Protein AF-A0A9X6AEX4-F1 (afdb_monomer)

Secondary structure (DSSP, 8-state):
-PPPPP---------PPPPP-HHHH-HHHHHHHGGGT-SPPTT--SS-SS--HHHHHHHHHHHHHHHHHHHHHHIIIIITTS-TTHHHHTT---HHHHHHHHTTGGGTPPTTTSPPSSS-SS--S-HHHHHHHHHHHHHS---S-HHHHHHHHHHHHHHHHHHHHHHHHHHHHHHSTT-GGGGHHHHT--

Foldseek 3Di:
DDDDDDPDPPPPPPPDDAFDQCLVPPPVNQVVCVVVPGGDDPPDDPPPDPDDLLNVLLVLLLVLLVVVVVLQVVLLVEQVPDDPCSCPVSVSDDCQLVCCVQQCLLVVDQFPPAQGPDDGGGDPDPPVVSVLLNVLSVVQDDDDDSSVSSSSSVVSSSVVVSVVLSVVLSVCLVVDVRHSNVSNVSSNDD

Nearest PDB structures (foldseek):
  7zy3-assembly1_A  TM=1.785E-01  e=3.989E+00  Halorubrum sodomense

Mean predicted aligned error: 8.61 Å

Structure (mmCIF, N/CA/C/O backbone):
data_AF-A0A9X6AEX4-F1
#
_entry.id   AF-A0A9X6AEX4-F1
#
loop_
_atom_site.group_PDB
_atom_site.id
_atom_site.type_symbol
_atom_site.label_atom_id
_atom_site.label_alt_id
_atom_site.label_comp_id
_atom_site.label_asym_id
_atom_site.label_entity_id
_atom_site.label_seq_id
_atom_site.pdbx_PDB_ins_code
_atom_site.Cartn_x
_atom_site.Cartn_y
_atom_site.Cartn_z
_atom_site.occupancy
_atom_site.B_iso_or_equiv
_atom_site.auth_seq_id
_atom_site.auth_comp_id
_atom_site.auth_asym_id
_atom_site.auth_atom_id
_atom_site.pdbx_PDB_model_num
ATOM 1 N N . MET A 1 1 ? -60.543 -26.365 46.495 1.00 43.41 1 MET A N 1
ATOM 2 C CA . MET A 1 1 ? -60.005 -25.862 45.213 1.00 43.41 1 MET A CA 1
ATOM 3 C C . MET A 1 1 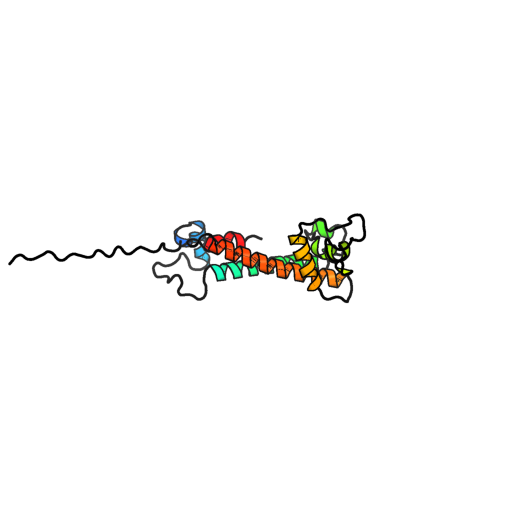? -58.572 -25.424 45.476 1.00 43.41 1 MET A C 1
ATOM 5 O O . MET A 1 1 ? -58.376 -24.441 46.175 1.00 43.41 1 MET A O 1
ATOM 9 N N . CYS A 1 2 ? -57.588 -26.222 45.058 1.00 40.81 2 CYS A N 1
ATOM 10 C CA . CYS A 1 2 ? -56.168 -25.932 45.275 1.00 40.81 2 CYS A CA 1
ATOM 11 C C . CYS A 1 2 ? -55.682 -24.940 44.214 1.00 40.81 2 CYS A C 1
ATOM 13 O O . CYS A 1 2 ? -55.863 -25.182 43.022 1.00 40.81 2 CYS A O 1
ATOM 15 N N . ALA A 1 3 ? -55.084 -23.831 44.647 1.00 50.12 3 ALA A N 1
ATOM 16 C CA . ALA A 1 3 ? -54.408 -22.896 43.758 1.00 50.12 3 ALA A CA 1
ATOM 17 C C . ALA A 1 3 ? -53.113 -23.545 43.248 1.00 50.12 3 ALA A C 1
ATOM 19 O O . ALA A 1 3 ? -52.270 -23.953 44.048 1.00 50.12 3 ALA A O 1
ATOM 20 N N . MET A 1 4 ? -52.969 -23.672 41.929 1.00 51.62 4 MET A N 1
ATOM 21 C CA . MET A 1 4 ? -51.709 -24.093 41.318 1.00 51.62 4 MET A CA 1
ATOM 22 C C . MET A 1 4 ? -50.757 -22.890 41.234 1.00 51.62 4 MET A C 1
ATOM 24 O O . MET A 1 4 ? -51.197 -21.813 40.825 1.00 51.62 4 MET A O 1
ATOM 28 N N . PRO A 1 5 ? -49.473 -23.036 41.603 1.00 54.28 5 PRO A N 1
ATOM 29 C CA . PRO A 1 5 ? -48.493 -21.976 41.427 1.00 54.28 5 PRO A CA 1
ATOM 30 C C . PRO A 1 5 ? -48.193 -21.799 39.934 1.00 54.28 5 PRO A C 1
ATOM 32 O O . PRO A 1 5 ? -47.933 -22.760 39.211 1.00 54.28 5 PRO A O 1
ATOM 35 N N . SER A 1 6 ? -48.278 -20.551 39.475 1.00 54.97 6 SER A N 1
ATOM 36 C CA . SER A 1 6 ? -47.999 -20.159 38.096 1.00 54.97 6 SER A CA 1
ATOM 37 C C . SER A 1 6 ? -46.514 -20.365 37.793 1.00 54.97 6 SER A C 1
ATOM 39 O O . SER A 1 6 ? -45.661 -19.886 38.539 1.00 54.97 6 SER A O 1
ATOM 41 N N . ALA A 1 7 ? -46.200 -21.091 36.720 1.00 55.53 7 ALA A N 1
ATOM 42 C CA . ALA A 1 7 ? -44.831 -21.306 36.272 1.00 55.53 7 ALA A CA 1
ATOM 43 C C . ALA A 1 7 ? -44.242 -19.985 35.754 1.00 55.53 7 ALA A C 1
ATOM 45 O O . ALA A 1 7 ? -44.524 -19.546 34.636 1.00 55.53 7 ALA A O 1
ATOM 46 N N . GLU A 1 8 ? -43.426 -19.338 36.581 1.00 56.97 8 GLU A N 1
ATOM 47 C CA . GLU A 1 8 ? -42.656 -18.162 36.201 1.00 56.97 8 GLU A CA 1
ATOM 48 C C . GLU A 1 8 ? -41.595 -18.593 35.180 1.00 56.97 8 GLU A C 1
ATOM 50 O O . GLU A 1 8 ? -40.596 -19.241 35.491 1.00 56.97 8 GLU A O 1
ATOM 55 N N . THR A 1 9 ? -41.863 -18.309 33.905 1.00 54.78 9 THR A N 1
ATOM 56 C CA . THR A 1 9 ? -40.918 -18.571 32.819 1.00 54.78 9 THR A CA 1
ATOM 57 C C . THR A 1 9 ? -39.80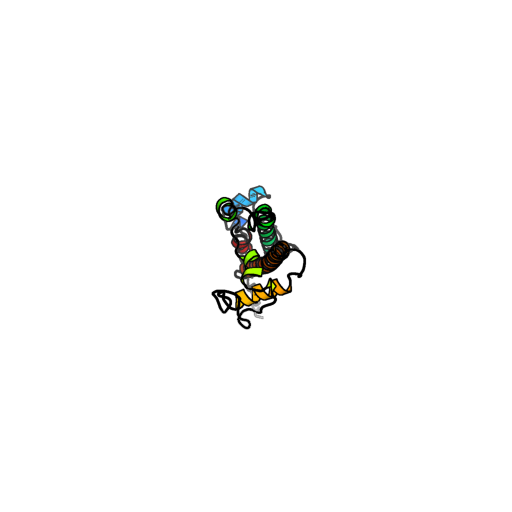9 -17.529 32.903 1.00 54.7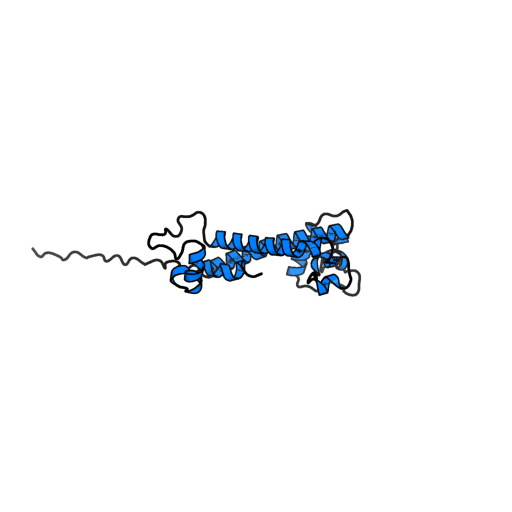8 9 THR A C 1
ATOM 59 O O . THR A 1 9 ? -39.903 -16.455 32.306 1.00 54.78 9 THR A O 1
ATOM 62 N N . THR A 1 10 ? -38.749 -17.834 33.650 1.00 52.41 10 THR A N 1
ATOM 63 C CA . THR A 1 10 ? -37.502 -17.065 33.624 1.00 52.41 10 THR A CA 1
ATOM 64 C C . THR A 1 10 ? -36.929 -17.144 32.212 1.00 52.41 10 THR A C 1
ATOM 66 O O . THR A 1 10 ? -36.277 -18.118 31.842 1.00 52.41 10 THR A O 1
ATOM 69 N N . ARG A 1 11 ? -37.189 -16.123 31.385 1.00 50.72 11 ARG A N 1
ATOM 70 C CA . ARG A 1 11 ? -36.467 -15.942 30.122 1.00 50.72 11 ARG A CA 1
ATOM 71 C C . ARG A 1 11 ? -35.009 -15.684 30.467 1.00 50.72 11 ARG A C 1
ATOM 73 O O . ARG A 1 11 ? -34.638 -14.563 30.814 1.00 50.72 11 ARG A O 1
ATOM 80 N N . THR A 1 12 ? -34.176 -16.708 30.349 1.00 47.00 12 THR A N 1
ATOM 81 C CA . THR A 1 12 ? -32.729 -16.537 30.271 1.00 47.00 12 THR A CA 1
ATOM 82 C C . THR A 1 12 ? -32.440 -15.768 28.986 1.00 47.00 12 THR A C 1
ATOM 84 O O . THR A 1 12 ? -32.355 -16.335 27.901 1.00 47.00 12 THR A O 1
ATOM 87 N N . SER A 1 13 ? -32.379 -14.443 29.097 1.00 55.75 13 SER A N 1
ATOM 88 C CA . SER A 1 13 ? -31.812 -13.584 28.066 1.00 55.75 13 SER A CA 1
ATOM 89 C C . SER A 1 13 ? -30.379 -14.057 27.837 1.00 55.75 13 SER A C 1
ATOM 91 O O . SER A 1 13 ? -29.525 -13.915 28.715 1.00 55.75 13 SER A O 1
ATOM 93 N N . VAL A 1 14 ? -30.126 -14.691 26.692 1.00 52.81 14 VAL A N 1
ATOM 94 C CA . VAL A 1 14 ? -28.766 -14.941 26.223 1.00 52.81 14 VAL A CA 1
ATOM 95 C C . VAL A 1 14 ? -28.170 -13.560 25.981 1.00 52.81 14 VAL A C 1
ATOM 97 O O . VAL A 1 14 ? -28.501 -12.899 25.001 1.00 52.81 14 VAL A O 1
ATOM 100 N N . ARG A 1 15 ? -27.371 -13.074 26.935 1.00 61.34 15 ARG A N 1
ATOM 101 C CA . ARG A 1 15 ? -26.682 -11.791 26.815 1.00 61.34 15 ARG A CA 1
ATOM 102 C C . ARG A 1 15 ? -25.709 -11.920 25.652 1.00 61.34 15 ARG A C 1
ATOM 104 O O . ARG A 1 15 ? -24.684 -12.583 25.792 1.00 61.34 15 ARG A O 1
ATOM 111 N N . GLU A 1 16 ? -26.052 -11.333 24.509 1.00 65.88 16 GLU A N 1
ATOM 112 C CA . GLU A 1 16 ? -25.108 -11.250 23.402 1.00 65.88 16 GLU A CA 1
ATOM 113 C C . GLU A 1 16 ? -23.830 -10.561 23.900 1.00 65.88 16 GLU A C 1
ATOM 115 O O . GLU A 1 16 ? -23.913 -9.570 24.639 1.00 65.88 16 GLU A O 1
ATOM 120 N N . PRO A 1 17 ? -22.649 -11.110 23.575 1.00 70.31 17 PRO A N 1
ATOM 121 C CA . PRO A 1 17 ? -21.397 -10.546 24.041 1.00 70.31 17 PRO A CA 1
ATOM 122 C C . PRO A 1 17 ? -21.244 -9.126 23.486 1.00 70.31 17 PRO A C 1
ATOM 124 O O . PRO A 1 17 ? -21.248 -8.904 22.276 1.00 70.31 17 PRO A O 1
ATOM 127 N N . GLU A 1 18 ? -21.144 -8.157 24.395 1.00 77.25 18 GLU A N 1
ATOM 128 C CA . GLU A 1 18 ? -21.024 -6.745 24.049 1.00 77.25 18 GLU A CA 1
ATOM 129 C C . GLU A 1 18 ? -19.630 -6.466 23.455 1.00 77.25 18 GLU A C 1
ATOM 131 O O . GLU A 1 18 ? -18.633 -6.975 23.977 1.00 77.25 18 GLU A O 1
ATOM 136 N N . PRO A 1 19 ? -19.522 -5.661 22.382 1.00 80.75 19 PRO A N 1
ATOM 137 C CA . PRO A 1 19 ? -18.231 -5.209 21.880 1.00 80.75 19 PRO A CA 1
ATOM 138 C C . PRO A 1 19 ? -17.439 -4.461 22.961 1.00 80.75 19 PRO A C 1
ATOM 140 O O . PRO A 1 19 ? -17.979 -3.604 23.665 1.00 80.75 19 PRO A O 1
ATOM 143 N N . VAL A 1 20 ? -16.146 -4.763 23.053 1.00 85.44 20 VAL A N 1
ATOM 144 C CA . VAL A 1 20 ? -15.189 -4.124 23.965 1.00 85.44 20 VAL A CA 1
ATOM 145 C C . VAL A 1 20 ? -15.081 -2.641 23.631 1.00 85.44 20 VAL A C 1
ATOM 147 O O . VAL A 1 20 ? -15.102 -2.247 22.457 1.00 85.44 20 VAL A O 1
ATOM 150 N N . ARG A 1 21 ? -14.971 -1.808 24.667 1.00 87.62 21 ARG A N 1
ATOM 151 C CA . ARG A 1 21 ? -14.906 -0.351 24.539 1.00 87.62 21 ARG A CA 1
ATOM 152 C C . ARG A 1 21 ? -13.493 0.083 24.932 1.00 87.62 21 ARG A C 1
ATOM 154 O O . ARG A 1 21 ? -13.249 0.241 26.126 1.00 87.62 21 ARG A O 1
ATOM 161 N N . PRO A 1 22 ? -12.578 0.331 23.971 1.00 86.69 22 PRO A N 1
ATOM 162 C CA . PRO A 1 22 ? -11.163 0.559 24.275 1.00 86.69 22 PRO A CA 1
ATOM 163 C C . PRO A 1 22 ? -10.941 1.624 25.350 1.00 86.69 22 PRO A C 1
ATOM 165 O O . PRO A 1 22 ? -10.224 1.394 26.304 1.00 86.69 22 PRO A O 1
ATOM 168 N N . THR A 1 23 ? -11.663 2.744 25.286 1.00 88.00 23 THR A N 1
ATOM 169 C CA . THR A 1 23 ? -11.517 3.855 26.244 1.00 88.00 23 THR A CA 1
ATOM 170 C C . THR A 1 23 ? -12.013 3.568 27.666 1.00 88.00 23 THR A C 1
ATOM 172 O O . THR A 1 23 ? -11.871 4.420 28.537 1.00 88.00 23 THR A O 1
ATOM 175 N N . LYS A 1 24 ? -12.628 2.406 27.919 1.00 86.94 24 LYS A N 1
ATOM 176 C CA . LYS A 1 24 ? -12.983 1.935 29.270 1.00 86.94 24 LYS A CA 1
ATOM 177 C C . LYS A 1 24 ? -12.108 0.788 29.749 1.00 86.94 24 LYS A C 1
ATOM 179 O O . LYS A 1 24 ? -11.923 0.651 30.952 1.00 86.94 24 LYS A O 1
ATOM 184 N N . ASP A 1 25 ? -11.649 -0.034 28.813 1.00 86.94 25 ASP A N 1
ATOM 185 C CA . ASP A 1 25 ? -10.966 -1.291 29.102 1.00 86.94 25 ASP A CA 1
ATOM 186 C C . ASP A 1 25 ? -9.431 -1.163 28.983 1.00 86.94 25 ASP A C 1
ATOM 188 O O . ASP A 1 25 ? -8.716 -2.041 29.456 1.00 86.94 25 ASP A O 1
ATOM 192 N N . ASP A 1 26 ? -8.927 -0.078 28.380 1.00 88.19 26 ASP A N 1
ATOM 193 C CA . ASP A 1 26 ? -7.507 0.206 28.149 1.00 88.19 26 ASP A CA 1
ATOM 194 C C . ASP A 1 26 ? -7.145 1.641 28.593 1.00 88.19 26 ASP A C 1
ATOM 196 O O . ASP A 1 26 ? -7.769 2.623 28.179 1.00 88.19 26 ASP A O 1
ATOM 200 N N . GLU A 1 27 ? -6.125 1.765 29.449 1.00 90.81 27 GLU A N 1
ATOM 201 C CA . GLU A 1 27 ? -5.682 3.042 30.029 1.00 90.81 27 GLU A CA 1
ATOM 202 C C . GLU A 1 27 ? -5.067 3.994 28.994 1.00 90.81 27 GLU A C 1
ATOM 204 O O . GLU A 1 27 ? -5.253 5.210 29.086 1.00 90.81 27 GLU A O 1
ATOM 209 N N . VAL A 1 28 ? -4.373 3.462 27.983 1.00 90.19 28 VAL A N 1
ATOM 210 C CA . VAL A 1 28 ? -3.763 4.253 26.906 1.00 90.19 28 VAL A CA 1
ATOM 211 C C . VAL A 1 28 ? -4.856 4.825 26.013 1.00 90.19 28 VAL A C 1
ATOM 213 O O . VAL A 1 28 ? -4.832 6.013 25.686 1.00 90.19 28 VAL A O 1
ATOM 216 N N . ALA A 1 29 ? -5.855 4.015 25.663 1.00 89.31 29 ALA A N 1
ATOM 217 C CA . ALA A 1 29 ? -7.011 4.480 24.906 1.00 89.31 29 ALA A CA 1
ATOM 218 C C . ALA A 1 29 ? -7.833 5.505 25.705 1.00 89.31 29 ALA A C 1
ATOM 220 O O . ALA A 1 29 ? -8.286 6.500 25.135 1.00 89.31 29 ALA A O 1
ATOM 221 N N . ALA A 1 30 ? -8.009 5.297 27.014 1.00 90.06 30 ALA A N 1
ATOM 222 C CA . ALA A 1 30 ? -8.685 6.250 27.891 1.00 90.06 30 ALA A CA 1
ATOM 223 C C . ALA A 1 30 ? -7.954 7.602 27.917 1.00 90.06 30 ALA A C 1
ATOM 225 O O . ALA A 1 30 ? -8.561 8.624 27.595 1.00 90.06 30 ALA A O 1
ATOM 226 N N . ALA A 1 31 ? -6.649 7.607 28.201 1.00 91.19 31 ALA A N 1
ATOM 227 C CA . ALA A 1 31 ? -5.842 8.826 28.239 1.00 91.19 31 ALA A CA 1
ATOM 228 C C . ALA A 1 31 ? -5.776 9.527 26.871 1.00 91.19 31 ALA A C 1
ATOM 230 O O . ALA A 1 31 ? -5.951 10.740 26.784 1.00 91.19 31 ALA A O 1
ATOM 231 N N . GLY A 1 32 ? -5.587 8.768 25.787 1.00 87.50 32 GLY A N 1
ATOM 232 C CA . GLY A 1 32 ? -5.548 9.312 24.428 1.00 87.50 32 GLY A CA 1
ATOM 233 C C . GLY A 1 32 ? -6.880 9.919 23.981 1.00 87.50 32 GLY A C 1
ATOM 234 O O . GLY A 1 32 ? -6.897 10.886 23.218 1.00 87.50 32 GLY A O 1
ATOM 235 N N . SER A 1 33 ? -8.004 9.399 24.484 1.00 90.56 33 SER A N 1
ATOM 236 C CA . SER A 1 33 ? -9.330 9.911 24.128 1.00 90.56 33 SER A CA 1
ATOM 237 C C . SER A 1 33 ? -9.601 11.328 24.637 1.00 90.56 33 SER A C 1
ATOM 239 O O . SER A 1 33 ? -10.393 12.036 24.019 1.00 90.56 33 SER A O 1
ATOM 241 N N . GLU A 1 34 ? -8.905 11.793 25.680 1.00 91.50 34 GLU A N 1
ATOM 242 C CA . GLU A 1 34 ? -9.042 13.162 26.206 1.00 91.50 34 GLU A CA 1
ATOM 243 C C . GLU A 1 34 ? -8.720 14.241 25.158 1.00 91.50 34 GLU A C 1
ATOM 245 O O . GLU A 1 34 ? -9.322 15.312 25.171 1.00 91.50 34 GLU A O 1
ATOM 250 N N . LEU A 1 35 ? -7.861 13.944 24.173 1.00 90.81 35 LEU A N 1
ATOM 251 C CA . LEU A 1 35 ? -7.557 14.871 23.074 1.00 90.81 35 LEU A CA 1
ATOM 252 C C . LEU A 1 35 ? -8.764 15.129 22.153 1.00 90.81 35 LEU A C 1
ATOM 254 O O . LEU A 1 35 ? -8.851 16.175 21.512 1.00 90.81 35 LEU A O 1
ATOM 258 N N . ILE A 1 36 ? -9.690 14.172 22.076 1.00 86.75 36 ILE A N 1
ATOM 259 C CA . ILE A 1 36 ? -10.821 14.162 21.137 1.00 86.75 36 ILE A CA 1
ATOM 260 C C . ILE A 1 36 ? -12.187 14.143 21.843 1.00 86.75 36 ILE A C 1
ATOM 262 O O . ILE A 1 36 ? -13.199 13.833 21.215 1.00 86.75 36 ILE A O 1
ATOM 266 N N . GLY A 1 37 ? -12.231 14.495 23.134 1.00 86.38 37 GLY A N 1
ATOM 267 C CA . GLY A 1 37 ? -13.475 14.660 23.902 1.00 86.38 37 GLY A CA 1
ATOM 268 C C . GLY A 1 37 ? -13.712 13.654 25.036 1.00 86.38 37 GLY A C 1
ATOM 269 O O . GLY A 1 37 ? -14.790 13.672 25.630 1.00 86.38 37 GLY A O 1
ATOM 270 N N . GLY A 1 38 ? -12.729 12.810 25.348 1.00 89.25 38 GLY A N 1
ATOM 271 C CA . GLY A 1 38 ? -12.710 11.918 26.509 1.00 89.25 38 GLY A CA 1
ATOM 272 C C . GLY A 1 38 ? -13.311 10.520 26.281 1.00 89.25 38 GLY A C 1
ATOM 273 O O . GLY A 1 38 ? -13.764 10.186 25.177 1.00 89.25 38 GLY A O 1
ATOM 274 N N . PRO A 1 39 ? -13.320 9.669 27.329 1.00 89.38 39 PRO A N 1
ATOM 275 C CA . PRO A 1 39 ? -13.793 8.293 27.247 1.00 89.38 39 PRO A CA 1
ATOM 276 C C . PRO A 1 39 ? -15.262 8.163 26.849 1.00 89.38 39 PRO A C 1
ATOM 278 O O . PRO A 1 39 ? -16.099 9.038 27.087 1.00 89.38 39 PRO A O 1
ATOM 281 N N . ILE A 1 40 ? -15.623 7.004 26.293 1.00 86.94 40 ILE A N 1
ATOM 282 C CA . ILE A 1 40 ? -16.972 6.797 25.768 1.00 86.94 40 ILE A CA 1
ATOM 283 C C . ILE A 1 40 ? -18.042 6.879 26.869 1.00 86.94 40 ILE A C 1
ATOM 285 O O . ILE A 1 40 ? -18.061 6.114 27.842 1.00 86.94 40 ILE A O 1
ATOM 289 N N . GLY A 1 41 ? -19.003 7.782 26.665 1.00 84.38 41 GLY A N 1
ATOM 290 C CA . GLY A 1 41 ? -20.091 8.024 27.604 1.00 84.38 41 GLY A CA 1
ATOM 291 C C . GLY A 1 41 ? -20.969 6.793 27.864 1.00 84.38 41 GLY A C 1
ATOM 292 O O . GLY A 1 41 ? -21.179 5.931 27.006 1.00 84.38 41 GLY A O 1
ATOM 293 N N . ARG A 1 42 ? -21.563 6.727 29.063 1.00 80.69 42 ARG A N 1
ATOM 294 C CA . ARG A 1 42 ? -22.470 5.635 29.477 1.00 80.69 42 ARG A CA 1
ATOM 295 C C . ARG A 1 42 ? -23.661 5.444 28.526 1.00 80.69 42 ARG A C 1
ATOM 297 O O . ARG A 1 42 ? -24.113 4.319 28.360 1.00 80.69 42 ARG A O 1
ATOM 304 N N . ARG A 1 43 ? -24.141 6.531 27.912 1.00 80.25 43 ARG A N 1
ATOM 305 C CA . ARG A 1 43 ? -25.308 6.565 27.010 1.00 80.25 43 ARG A CA 1
ATOM 306 C C . ARG A 1 43 ? -24.948 6.537 25.518 1.00 80.25 43 ARG A C 1
ATOM 308 O O . ARG A 1 43 ? -25.821 6.767 24.691 1.00 80.25 43 ARG A O 1
ATOM 315 N N . ALA A 1 44 ? -23.682 6.302 25.165 1.00 80.69 44 ALA A N 1
ATOM 316 C CA . ALA A 1 44 ? -23.276 6.231 23.765 1.00 80.69 44 ALA A CA 1
ATOM 317 C C . ALA A 1 44 ? -23.941 5.035 23.064 1.00 80.69 44 ALA A C 1
ATOM 319 O O . ALA A 1 44 ? -23.875 3.906 23.555 1.00 80.69 44 ALA A O 1
ATOM 320 N N . LEU A 1 45 ? -24.566 5.298 21.915 1.00 77.25 45 LEU A N 1
ATOM 321 C CA . LEU A 1 45 ? -25.179 4.284 21.061 1.00 77.25 45 LEU A CA 1
ATOM 322 C C . LEU A 1 45 ? -24.104 3.658 20.167 1.00 77.25 45 LEU A C 1
ATOM 324 O O . LEU A 1 45 ? -23.628 4.278 19.217 1.00 77.25 45 LEU A O 1
ATOM 328 N N . LEU A 1 46 ? -23.720 2.422 20.477 1.00 75.25 46 LEU A N 1
ATOM 329 C CA . LEU A 1 46 ? -22.809 1.633 19.651 1.00 75.25 46 LEU A CA 1
ATOM 330 C C . LEU A 1 46 ? -23.581 1.027 18.470 1.00 75.25 46 LEU A C 1
ATOM 332 O O . LEU A 1 46 ? -24.667 0.488 18.651 1.00 75.25 46 LEU A O 1
ATOM 336 N N . GLY A 1 47 ? -23.033 1.125 17.257 1.00 71.88 47 GLY A N 1
ATOM 337 C CA . GLY A 1 47 ? -23.612 0.498 16.058 1.00 71.88 47 GLY A CA 1
ATOM 338 C C . GLY A 1 47 ? -24.750 1.263 15.367 1.00 71.88 47 GLY A C 1
ATOM 339 O O . GLY A 1 47 ? -25.187 0.836 14.306 1.00 71.88 47 GLY A O 1
ATOM 340 N N . ALA A 1 48 ? -25.195 2.407 15.901 1.00 75.75 48 ALA A N 1
ATOM 341 C CA . ALA A 1 48 ? -26.221 3.252 15.269 1.00 75.75 48 ALA A CA 1
ATOM 342 C C . ALA A 1 48 ? -25.664 4.216 14.197 1.00 75.75 48 ALA A C 1
ATOM 344 O O . ALA A 1 48 ? -26.425 4.878 13.496 1.00 75.75 48 ALA A O 1
ATOM 345 N N . SER A 1 49 ? -24.337 4.323 14.086 1.00 82.62 49 SER A N 1
ATOM 346 C CA . SER A 1 49 ? -23.661 5.232 13.159 1.00 82.62 49 SER A CA 1
ATOM 347 C C . SER A 1 49 ? -23.288 4.540 11.850 1.00 82.62 49 SER A C 1
ATOM 349 O O . SER A 1 49 ? -22.902 3.370 11.833 1.00 82.62 49 SER A O 1
ATOM 351 N N . TRP A 1 50 ? -23.295 5.305 10.755 1.00 86.56 50 TRP A N 1
ATOM 352 C CA . TRP A 1 50 ? -22.679 4.904 9.485 1.00 86.56 50 TRP A CA 1
ATOM 353 C C . TRP A 1 50 ? -21.174 4.608 9.639 1.00 86.56 50 TRP A C 1
ATOM 355 O O . TRP A 1 50 ? -20.611 3.795 8.898 1.00 86.56 50 TRP A O 1
ATOM 365 N N . TRP A 1 51 ? -20.523 5.228 10.624 1.00 87.94 51 TRP A N 1
ATOM 366 C CA . TRP A 1 51 ? -19.118 5.017 10.961 1.00 87.94 51 TRP A CA 1
ATOM 367 C C . TRP A 1 51 ? -18.937 3.774 11.829 1.00 87.94 51 TRP A C 1
ATOM 369 O O . TRP A 1 51 ? -18.849 3.842 13.053 1.00 87.94 51 TRP A O 1
ATOM 379 N N . THR A 1 52 ? -18.884 2.615 11.175 1.00 90.94 52 THR A N 1
ATOM 380 C CA . THR A 1 52 ? -18.486 1.367 11.837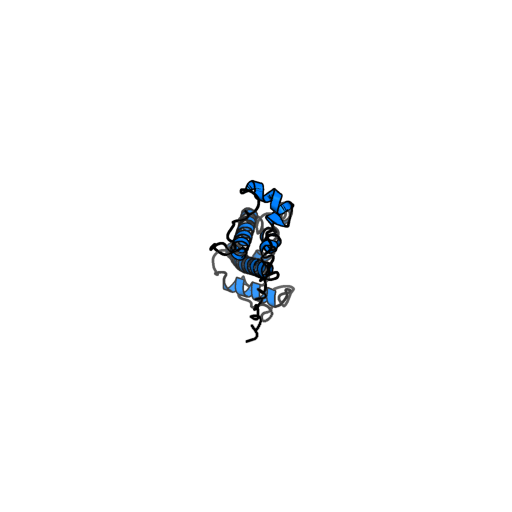 1.00 90.94 52 THR A CA 1
ATOM 381 C C . THR A 1 52 ? -16.975 1.362 12.106 1.00 90.94 52 THR A C 1
ATOM 383 O O . THR A 1 52 ? -16.228 1.944 11.313 1.00 90.94 52 THR A O 1
ATOM 386 N N . PRO A 1 53 ? -16.491 0.661 13.153 1.00 90.69 53 PRO A N 1
ATOM 387 C CA . PRO A 1 53 ? -15.056 0.556 13.437 1.00 90.69 53 PRO A CA 1
ATOM 388 C C . PRO A 1 53 ? -14.243 0.103 12.219 1.00 90.69 53 PRO A C 1
ATOM 390 O O . PRO A 1 53 ? -13.207 0.674 11.910 1.00 90.69 53 PRO A O 1
ATOM 393 N N . VAL A 1 54 ? -14.772 -0.855 11.451 1.00 93.31 54 VAL A N 1
ATOM 394 C CA . VAL A 1 54 ? -14.130 -1.374 10.235 1.00 93.31 54 VAL A CA 1
ATOM 395 C C . VAL A 1 54 ? -13.958 -0.289 9.166 1.00 93.31 54 VAL A C 1
ATOM 397 O O . VAL A 1 54 ? -12.910 -0.223 8.533 1.00 93.31 54 VAL A O 1
ATOM 400 N N . ARG A 1 55 ? -14.962 0.579 8.963 1.00 94.69 55 ARG A N 1
ATOM 401 C CA . ARG A 1 55 ? -14.862 1.695 8.004 1.00 94.69 55 ARG A CA 1
ATOM 402 C C . ARG A 1 55 ? -13.835 2.725 8.453 1.00 94.69 55 ARG A C 1
ATOM 404 O O . ARG A 1 55 ? -13.070 3.201 7.624 1.00 94.69 55 ARG A O 1
ATOM 411 N N . VAL A 1 56 ? -13.805 3.039 9.748 1.00 94.50 56 VAL A N 1
ATOM 412 C CA . VAL A 1 56 ? -12.817 3.966 10.314 1.00 94.50 56 VAL A CA 1
ATOM 413 C C . VAL A 1 56 ? -11.405 3.411 10.129 1.00 94.50 56 VAL A C 1
ATOM 415 O O . VAL A 1 56 ? -10.551 4.108 9.599 1.00 94.50 56 VAL A O 1
ATOM 418 N N . ILE A 1 57 ? -11.177 2.142 10.469 1.00 95.62 57 ILE A N 1
ATOM 419 C CA . ILE A 1 57 ? -9.873 1.478 10.323 1.00 95.62 57 ILE A CA 1
ATOM 420 C C . ILE A 1 57 ? -9.419 1.443 8.862 1.00 95.62 57 ILE A C 1
ATOM 422 O O . ILE A 1 57 ? -8.268 1.760 8.577 1.00 95.62 57 ILE A O 1
ATOM 426 N N . ALA A 1 58 ? -10.317 1.118 7.927 1.00 96.06 58 ALA A N 1
ATOM 427 C CA . ALA A 1 58 ? -9.993 1.138 6.503 1.00 96.06 58 ALA A CA 1
ATOM 428 C C . ALA A 1 58 ? -9.593 2.545 6.023 1.00 96.06 58 ALA A C 1
ATOM 430 O O . ALA A 1 58 ? -8.619 2.682 5.289 1.00 96.06 58 ALA A O 1
ATOM 431 N N . LEU A 1 59 ? -10.299 3.593 6.465 1.00 96.75 59 LEU A N 1
ATOM 432 C CA . LEU A 1 59 ? -9.936 4.973 6.130 1.00 96.75 59 LEU A CA 1
ATOM 433 C C . LEU A 1 59 ? -8.605 5.402 6.745 1.00 96.75 59 LEU A C 1
ATOM 435 O O . LEU A 1 59 ? -7.831 6.075 6.073 1.00 96.75 59 LEU A O 1
ATOM 439 N N . VAL A 1 60 ? -8.328 5.008 7.989 1.00 96.50 60 VAL A N 1
ATOM 440 C CA . VAL A 1 60 ? -7.038 5.279 8.638 1.00 96.50 60 VAL A CA 1
ATOM 441 C C . VAL A 1 60 ? -5.906 4.604 7.864 1.00 96.50 60 VAL A C 1
ATOM 443 O O . VAL A 1 60 ? -4.923 5.269 7.558 1.00 96.50 60 VAL A O 1
ATOM 446 N N . ALA A 1 61 ? -6.073 3.340 7.459 1.00 96.88 61 ALA A N 1
ATOM 447 C CA . ALA A 1 61 ? -5.069 2.615 6.679 1.00 96.88 61 ALA A CA 1
ATOM 448 C C . ALA A 1 61 ? -4.800 3.289 5.321 1.00 96.88 61 ALA A C 1
ATOM 450 O O . ALA A 1 61 ? -3.649 3.471 4.934 1.00 96.88 61 ALA A O 1
ATOM 451 N N . ILE A 1 62 ? -5.855 3.718 4.618 1.00 96.75 62 ILE A N 1
ATOM 452 C CA . ILE A 1 62 ? -5.730 4.464 3.355 1.00 96.75 62 ILE A CA 1
ATOM 453 C C . ILE A 1 62 ? -5.040 5.816 3.585 1.00 96.75 62 ILE A C 1
ATOM 455 O O . ILE A 1 62 ? -4.185 6.210 2.796 1.00 96.75 62 ILE A O 1
ATOM 459 N N . GLY A 1 63 ? -5.384 6.522 4.665 1.00 96.81 63 GLY A N 1
ATOM 460 C CA . GLY A 1 63 ? -4.765 7.798 5.022 1.00 96.81 63 GLY A CA 1
ATOM 461 C C . GLY A 1 63 ? -3.271 7.665 5.325 1.00 96.81 63 GLY A C 1
ATOM 462 O O . GLY A 1 63 ? -2.475 8.455 4.821 1.00 96.81 63 GLY A O 1
ATOM 463 N N . MET A 1 64 ? -2.881 6.639 6.084 1.00 96.81 64 MET A N 1
ATOM 464 C CA . MET A 1 64 ? -1.475 6.334 6.366 1.00 96.81 64 MET A CA 1
ATOM 465 C C . MET A 1 64 ? -0.713 5.943 5.102 1.00 96.81 64 MET A C 1
ATOM 467 O O . MET A 1 64 ? 0.373 6.467 4.859 1.00 96.81 64 MET A O 1
ATOM 471 N N . PHE A 1 65 ? -1.312 5.115 4.241 1.00 96.50 65 PHE A N 1
ATOM 472 C CA . PHE A 1 65 ? -0.732 4.780 2.942 1.00 96.50 65 PHE A CA 1
ATOM 473 C C . PHE A 1 65 ? -0.503 6.039 2.091 1.00 96.50 65 PHE A C 1
ATOM 475 O O . PHE A 1 65 ? 0.581 6.235 1.545 1.00 96.50 65 PHE A O 1
ATOM 482 N N . ALA A 1 66 ? -1.492 6.936 2.019 1.00 95.75 66 ALA A N 1
ATOM 483 C CA . ALA A 1 66 ? -1.372 8.197 1.290 1.00 95.75 66 ALA A CA 1
ATOM 484 C C . ALA A 1 66 ? -0.259 9.095 1.857 1.00 95.75 66 ALA A C 1
ATOM 486 O O . ALA A 1 66 ? 0.473 9.718 1.088 1.00 95.75 66 ALA A O 1
ATOM 487 N N . LEU A 1 67 ? -0.078 9.131 3.180 1.00 95.62 67 LEU A N 1
ATOM 488 C CA . LEU A 1 67 ? 1.038 9.845 3.803 1.00 95.62 67 LEU A CA 1
ATOM 489 C C . LEU A 1 67 ? 2.394 9.237 3.406 1.00 95.62 67 LEU A C 1
ATOM 491 O O . LEU A 1 67 ? 3.323 9.978 3.080 1.00 95.62 67 LEU A O 1
ATOM 495 N N . GLY A 1 68 ? 2.491 7.906 3.348 1.00 93.88 68 GLY A N 1
ATOM 496 C CA . GLY A 1 68 ? 3.669 7.208 2.824 1.00 93.88 68 GLY A CA 1
ATOM 497 C C . GLY A 1 68 ? 3.955 7.548 1.356 1.00 93.88 68 GLY A C 1
ATOM 498 O O . GLY A 1 68 ? 5.106 7.770 0.979 1.00 93.88 68 GLY A O 1
ATOM 499 N N . MET A 1 69 ? 2.916 7.695 0.529 1.00 94.19 69 MET A N 1
ATOM 500 C CA . MET A 1 69 ? 3.067 8.154 -0.859 1.00 94.19 69 MET A CA 1
ATOM 501 C C . MET A 1 69 ? 3.618 9.582 -0.930 1.00 94.19 69 MET A C 1
ATOM 503 O O . MET A 1 69 ? 4.528 9.845 -1.715 1.00 94.19 69 MET A O 1
ATOM 507 N N . VAL A 1 70 ? 3.134 10.488 -0.072 1.00 94.94 70 VAL A N 1
ATOM 508 C CA . VAL A 1 70 ? 3.661 11.861 0.033 1.00 94.94 70 VAL A CA 1
ATOM 509 C C . VAL A 1 70 ? 5.141 11.849 0.422 1.00 94.94 70 VAL A C 1
ATOM 511 O O . VAL A 1 70 ? 5.939 12.572 -0.174 1.00 94.94 70 VAL A O 1
ATOM 514 N N . GLN A 1 71 ? 5.537 10.986 1.361 1.00 93.19 71 GLN A N 1
ATOM 515 C CA . GLN A 1 71 ? 6.944 10.809 1.731 1.00 93.19 71 GLN A CA 1
ATOM 516 C C . GLN A 1 71 ? 7.808 10.348 0.541 1.00 93.19 71 GLN A C 1
ATOM 518 O O . GLN A 1 71 ? 8.987 10.698 0.469 1.00 93.19 71 GLN A O 1
ATOM 523 N N . LYS A 1 72 ? 7.246 9.580 -0.399 1.00 92.25 72 LYS A N 1
ATOM 524 C CA . LYS A 1 72 ? 7.967 9.040 -1.562 1.00 92.25 72 LYS A CA 1
ATOM 525 C C . LYS A 1 72 ? 8.011 9.969 -2.778 1.00 92.25 72 LYS A C 1
ATOM 527 O O . LYS A 1 72 ? 8.734 9.643 -3.717 1.00 92.25 72 LYS A O 1
ATOM 532 N N . LEU A 1 73 ? 7.356 11.133 -2.752 1.00 92.81 73 LEU A N 1
ATOM 533 C CA . LEU A 1 73 ? 7.378 12.096 -3.867 1.00 92.81 73 LEU A CA 1
ATOM 534 C C . LEU A 1 73 ? 8.798 12.457 -4.353 1.00 92.81 73 LEU A C 1
ATOM 536 O O . LEU A 1 73 ? 9.045 12.347 -5.552 1.00 92.81 73 LEU A O 1
ATOM 540 N N . PRO A 1 74 ? 9.782 12.776 -3.483 1.00 91.19 74 PRO A N 1
ATOM 541 C CA . PRO A 1 74 ? 11.132 13.105 -3.952 1.00 91.19 74 PRO A CA 1
ATOM 542 C C . PRO A 1 74 ? 11.834 11.925 -4.644 1.00 91.19 74 PRO A C 1
ATOM 544 O O . PRO A 1 74 ? 12.643 12.118 -5.557 1.00 91.19 74 PRO A O 1
ATOM 547 N N . CYS A 1 75 ? 11.521 10.696 -4.217 1.00 92.12 75 CYS A N 1
ATOM 548 C CA . CYS A 1 75 ? 12.042 9.475 -4.826 1.00 92.12 75 CYS A CA 1
ATOM 549 C C . CYS A 1 75 ? 11.424 9.239 -6.208 1.00 92.12 75 CYS A C 1
ATOM 551 O O . CYS A 1 75 ? 12.153 8.929 -7.147 1.00 92.12 75 CYS A O 1
ATOM 553 N N . TYR A 1 76 ? 10.111 9.457 -6.323 1.00 91.56 76 TYR A N 1
ATOM 554 C CA . TYR A 1 76 ? 9.362 9.350 -7.572 1.00 91.56 76 TYR A CA 1
ATOM 555 C C . TYR A 1 76 ? 9.861 10.334 -8.633 1.00 91.56 76 TYR A C 1
ATOM 557 O O . TYR A 1 76 ? 10.094 9.941 -9.776 1.00 91.56 76 TYR A O 1
ATOM 565 N N . ASP A 1 77 ? 10.079 11.593 -8.248 1.00 88.44 77 ASP A N 1
ATOM 566 C CA . ASP A 1 77 ? 10.498 12.645 -9.177 1.00 88.44 77 ASP A CA 1
ATOM 567 C C . ASP A 1 77 ? 11.970 12.527 -9.594 1.00 88.44 77 ASP A C 1
ATOM 569 O O . ASP A 1 77 ? 12.334 12.928 -10.701 1.00 88.44 77 ASP A O 1
ATOM 573 N N . SER A 1 78 ? 12.839 12.013 -8.714 1.00 87.00 78 SER A N 1
ATOM 574 C CA . SER A 1 78 ? 14.283 11.998 -8.981 1.00 87.00 78 SER A CA 1
ATOM 575 C C . SER A 1 78 ? 15.069 10.865 -8.324 1.00 87.00 78 SER A C 1
ATOM 577 O O . SER A 1 78 ? 15.958 10.299 -8.960 1.00 87.00 78 SER A O 1
ATOM 579 N N . GLY A 1 79 ? 14.770 10.534 -7.065 1.00 85.12 79 GLY A N 1
ATOM 580 C CA . GLY A 1 79 ? 15.647 9.712 -6.225 1.00 85.12 79 GLY A CA 1
ATOM 581 C C . GLY A 1 79 ? 15.807 8.252 -6.656 1.00 85.12 79 GLY A C 1
ATOM 582 O O . GLY A 1 79 ? 16.746 7.605 -6.200 1.00 85.12 79 GLY A O 1
ATOM 583 N N . TRP A 1 80 ? 14.938 7.726 -7.524 1.00 87.38 80 TRP A N 1
ATOM 584 C CA . TRP A 1 80 ? 15.132 6.404 -8.135 1.00 87.38 80 TRP A CA 1
ATOM 585 C C . TRP A 1 80 ? 16.090 6.414 -9.322 1.00 87.38 80 TRP A C 1
ATOM 587 O O . TRP A 1 80 ? 16.762 5.418 -9.559 1.00 87.38 80 TRP A O 1
ATOM 597 N N . PHE A 1 81 ? 16.198 7.525 -10.045 1.00 86.25 81 PHE A N 1
ATOM 598 C CA . PHE A 1 81 ? 16.827 7.541 -11.371 1.00 86.25 81 PHE A CA 1
ATOM 599 C C . PHE A 1 81 ? 18.115 8.357 -11.419 1.00 86.25 81 PHE A C 1
ATOM 601 O O . PHE A 1 81 ? 18.979 8.116 -12.262 1.00 86.25 81 PHE A O 1
ATOM 608 N N . PHE A 1 82 ? 18.277 9.303 -10.492 1.00 83.88 82 PHE A N 1
ATOM 609 C CA . PHE A 1 82 ? 19.407 10.221 -10.472 1.00 83.88 82 PHE A CA 1
ATOM 610 C C . PHE A 1 82 ? 20.157 10.172 -9.140 1.00 83.88 82 PHE A C 1
ATOM 612 O O . PHE A 1 82 ? 19.582 10.348 -8.067 1.00 83.88 82 PHE A O 1
ATOM 619 N N . GLY A 1 83 ? 21.481 10.018 -9.236 1.00 76.56 83 GLY A N 1
ATOM 620 C CA . GLY A 1 83 ? 22.406 10.018 -8.103 1.00 76.56 83 GLY A CA 1
ATOM 621 C C . GLY A 1 83 ? 22.683 8.615 -7.561 1.00 76.56 83 GLY A C 1
ATOM 622 O O . GLY A 1 83 ? 21.861 8.018 -6.885 1.00 76.56 83 GLY A O 1
ATOM 623 N N . ALA A 1 84 ? 23.891 8.098 -7.793 1.00 70.69 84 ALA A N 1
ATOM 624 C CA . ALA A 1 84 ? 24.261 6.735 -7.391 1.00 70.69 84 ALA A CA 1
ATOM 625 C C . ALA A 1 84 ? 24.132 6.467 -5.875 1.00 70.69 84 ALA A C 1
ATOM 627 O O . ALA A 1 84 ? 23.938 5.329 -5.461 1.00 70.69 84 ALA A O 1
ATOM 628 N N . SER A 1 85 ? 24.235 7.506 -5.039 1.00 78.62 85 SER A N 1
ATOM 629 C CA . SER A 1 85 ? 24.080 7.402 -3.586 1.00 78.62 85 SER A CA 1
ATOM 630 C C . SER A 1 85 ? 22.712 7.846 -3.068 1.00 78.62 85 SER A C 1
ATOM 632 O O . SER A 1 85 ? 22.388 7.504 -1.934 1.00 78.62 85 SER A O 1
ATOM 634 N N . THR A 1 86 ? 21.895 8.562 -3.851 1.00 78.81 86 THR A N 1
ATOM 635 C CA . THR A 1 86 ? 20.635 9.171 -3.371 1.00 78.81 86 THR A CA 1
ATOM 636 C C . THR A 1 86 ? 19.619 8.112 -2.954 1.00 78.81 86 THR A C 1
ATOM 638 O O . THR A 1 86 ? 18.950 8.273 -1.931 1.00 78.81 86 THR A O 1
ATOM 641 N N . GLN A 1 87 ? 19.584 6.985 -3.672 1.00 79.00 87 GLN A N 1
ATOM 642 C CA . GLN A 1 87 ? 18.789 5.807 -3.327 1.00 79.00 87 GLN A CA 1
ATOM 643 C C . GLN A 1 87 ? 19.067 5.323 -1.893 1.00 79.00 87 GLN A C 1
ATOM 645 O O . GLN A 1 87 ? 18.136 4.965 -1.168 1.00 79.00 87 GLN A O 1
ATOM 650 N N . TYR A 1 88 ? 20.328 5.381 -1.456 1.00 81.56 88 TYR A N 1
ATOM 651 C CA . TYR A 1 88 ? 20.764 4.899 -0.145 1.00 81.56 88 TYR A CA 1
ATOM 652 C C . TYR A 1 88 ? 20.751 5.996 0.924 1.00 81.56 88 TYR A C 1
ATOM 654 O O . TYR A 1 88 ? 20.299 5.756 2.041 1.00 81.56 88 TYR A O 1
ATOM 662 N N . THR A 1 89 ? 21.197 7.214 0.604 1.00 84.69 89 THR A N 1
ATOM 663 C CA . THR A 1 89 ? 21.299 8.312 1.580 1.00 84.69 89 THR A CA 1
ATOM 664 C C . THR A 1 89 ? 19.947 8.921 1.934 1.00 84.69 89 THR A C 1
ATOM 666 O O . THR A 1 89 ? 19.785 9.415 3.047 1.00 84.69 89 THR A O 1
ATOM 669 N N . HIS A 1 90 ? 18.972 8.873 1.021 1.00 84.75 90 HIS A N 1
ATOM 670 C CA . HIS A 1 90 ? 17.623 9.411 1.232 1.00 84.75 90 HIS A CA 1
ATOM 671 C C . HIS A 1 90 ? 16.550 8.327 1.393 1.00 84.75 90 HIS A C 1
ATOM 673 O O . HIS A 1 90 ? 15.362 8.630 1.314 1.00 84.75 90 HIS A O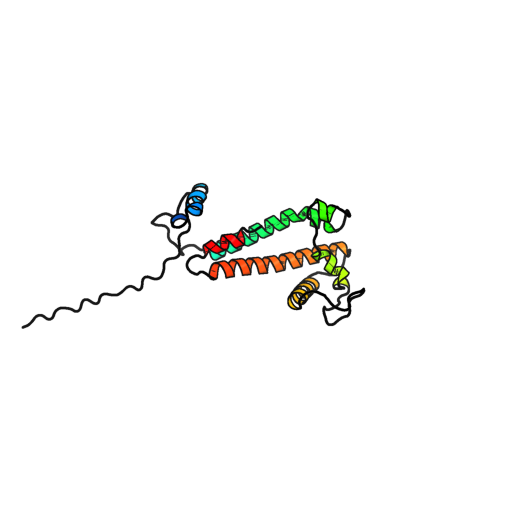 1
ATOM 679 N N . ALA A 1 91 ? 16.950 7.070 1.630 1.00 85.69 91 ALA A N 1
ATOM 680 C CA . ALA A 1 91 ? 16.033 5.935 1.786 1.00 85.69 91 ALA A CA 1
ATOM 681 C C . ALA A 1 91 ? 15.018 5.813 0.624 1.00 85.69 91 ALA A C 1
ATOM 683 O O . ALA A 1 91 ? 13.835 5.496 0.815 1.00 85.69 91 ALA A O 1
ATOM 684 N N . CYS A 1 92 ? 15.494 6.085 -0.595 1.00 89.69 92 CYS A N 1
ATOM 685 C CA . CYS A 1 92 ? 14.711 6.005 -1.822 1.00 89.69 92 CYS A CA 1
ATOM 686 C C . CYS A 1 92 ? 14.826 4.651 -2.527 1.00 89.69 92 CYS A C 1
ATOM 688 O O . CYS A 1 92 ? 14.124 4.456 -3.505 1.00 89.69 92 CYS A O 1
ATOM 690 N N . TYR A 1 93 ? 15.633 3.706 -2.046 1.00 89.50 93 TYR A N 1
ATOM 691 C CA . TYR A 1 93 ? 15.755 2.384 -2.666 1.00 89.50 93 TYR A CA 1
ATOM 692 C C . TYR A 1 93 ? 14.388 1.710 -2.905 1.00 89.50 93 TYR A C 1
ATOM 694 O O . TYR A 1 93 ? 13.577 1.571 -1.984 1.00 89.50 93 TYR A O 1
ATOM 702 N N . SER A 1 94 ? 14.132 1.309 -4.152 1.00 91.06 94 SER A N 1
ATOM 703 C CA . SER A 1 94 ? 12.971 0.514 -4.552 1.00 91.06 94 SER A CA 1
ATOM 704 C C . SER A 1 94 ? 13.280 -0.229 -5.846 1.00 91.06 94 SER A C 1
ATOM 706 O O . SER A 1 94 ? 13.638 0.395 -6.840 1.00 91.06 94 SER A O 1
ATOM 708 N N . ASP A 1 95 ? 13.091 -1.547 -5.846 1.00 90.75 95 ASP A N 1
ATOM 709 C CA . ASP A 1 95 ? 13.280 -2.366 -7.049 1.00 90.75 95 ASP A CA 1
ATOM 710 C C . ASP A 1 95 ? 12.099 -2.257 -8.022 1.00 90.75 95 ASP A C 1
ATOM 712 O O . ASP A 1 95 ? 12.259 -2.469 -9.218 1.00 90.75 95 ASP A O 1
ATOM 716 N N . ILE A 1 96 ? 10.907 -1.904 -7.526 1.00 94.38 96 ILE A N 1
ATOM 717 C CA . ILE A 1 96 ? 9.656 -1.885 -8.300 1.00 94.38 96 ILE A CA 1
ATOM 718 C C . ILE A 1 96 ? 9.781 -1.123 -9.632 1.00 94.38 96 ILE A C 1
ATOM 720 O O . ILE A 1 96 ? 9.444 -1.731 -10.647 1.00 94.38 96 ILE A O 1
ATOM 724 N N . PRO A 1 97 ? 10.244 0.147 -9.695 1.00 92.88 97 PRO A N 1
ATOM 725 C CA . PRO A 1 97 ? 10.346 0.843 -10.978 1.00 92.88 97 PRO A CA 1
ATOM 726 C C . PRO A 1 97 ? 11.307 0.122 -11.935 1.00 92.88 97 PRO A C 1
ATOM 728 O O . PRO A 1 97 ? 10.963 -0.101 -13.089 1.00 92.88 97 PRO A O 1
ATOM 731 N N . HIS A 1 98 ? 12.461 -0.330 -11.440 1.00 91.62 98 HIS A N 1
ATOM 732 C CA . HIS A 1 98 ? 13.518 -0.932 -12.256 1.00 91.62 98 HIS A CA 1
ATOM 733 C C . HIS A 1 98 ? 13.203 -2.353 -12.735 1.00 91.62 98 HIS A C 1
ATOM 735 O O . HIS A 1 98 ? 13.689 -2.775 -13.785 1.00 91.62 98 HIS A O 1
ATOM 741 N N . LEU A 1 99 ? 12.375 -3.104 -12.000 1.00 93.00 99 LEU A N 1
ATOM 742 C CA . LEU A 1 99 ? 11.946 -4.441 -12.416 1.00 93.00 99 LEU A CA 1
ATOM 743 C C . LEU A 1 99 ? 11.132 -4.398 -13.712 1.00 93.00 99 LEU A C 1
ATOM 745 O O . LEU A 1 99 ? 11.177 -5.369 -14.461 1.00 93.00 99 LEU A O 1
ATOM 749 N N . TYR A 1 100 ? 10.443 -3.290 -14.008 1.00 93.94 100 TYR A N 1
ATOM 750 C CA . TYR A 1 100 ? 9.649 -3.149 -15.229 1.00 93.94 100 TYR A CA 1
ATOM 751 C C . TYR A 1 100 ? 10.499 -3.332 -16.494 1.00 93.94 100 TYR A C 1
ATOM 753 O O . TYR A 1 100 ? 10.184 -4.161 -17.348 1.00 93.94 100 TYR A O 1
ATOM 761 N N . GLN A 1 101 ? 11.624 -2.621 -16.592 1.00 92.38 101 GLN A N 1
ATOM 762 C CA . GLN A 1 101 ? 12.563 -2.818 -17.694 1.00 92.38 101 GLN A CA 1
ATOM 763 C C . GLN A 1 101 ? 13.431 -4.062 -17.470 1.00 92.38 101 GLN A C 1
ATOM 765 O O . GLN A 1 101 ? 13.571 -4.896 -18.362 1.00 92.38 101 GLN A O 1
ATOM 770 N N . GLY A 1 102 ? 14.001 -4.209 -16.270 1.00 89.75 102 GLY A N 1
ATOM 771 C CA . GLY A 1 102 ? 15.010 -5.2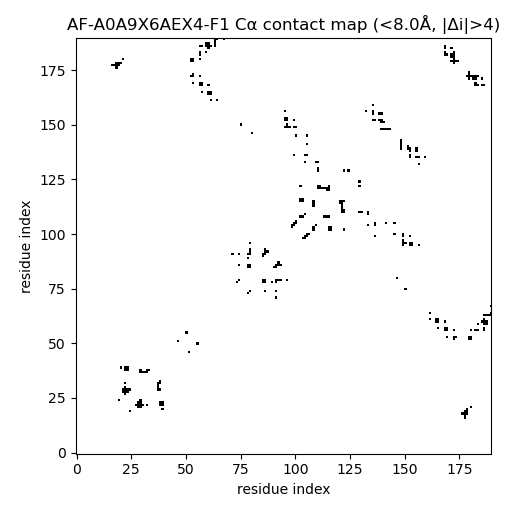29 -15.973 1.00 89.75 102 GLY A CA 1
ATOM 772 C C . GLY A 1 102 ? 14.509 -6.670 -16.068 1.00 89.75 102 GLY A C 1
ATOM 773 O O . GLY A 1 102 ? 15.316 -7.586 -16.209 1.00 89.75 102 GLY A O 1
ATOM 774 N N . ARG A 1 103 ? 13.191 -6.887 -16.004 1.00 91.94 103 ARG A N 1
ATOM 775 C CA . ARG A 1 103 ? 12.569 -8.211 -16.144 1.00 91.94 103 ARG A CA 1
ATOM 776 C C . ARG A 1 103 ? 11.777 -8.392 -17.436 1.00 91.94 103 ARG A C 1
ATOM 778 O O . ARG A 1 103 ? 11.048 -9.369 -17.559 1.00 91.94 103 ARG A O 1
ATOM 785 N N . GLY A 1 104 ? 11.948 -7.488 -18.401 1.00 90.38 104 GLY A N 1
ATOM 786 C CA . GLY A 1 104 ? 11.358 -7.616 -19.734 1.00 90.38 104 GLY A CA 1
ATOM 787 C C . GLY A 1 104 ? 9.854 -7.337 -19.804 1.00 90.38 104 GLY A C 1
ATOM 788 O O . GLY A 1 104 ? 9.251 -7.585 -20.844 1.00 90.38 104 GLY A O 1
ATOM 789 N N . PHE A 1 105 ? 9.240 -6.777 -18.754 1.00 93.06 105 PHE A N 1
ATOM 790 C CA . PHE A 1 105 ? 7.837 -6.342 -18.818 1.00 93.06 105 PHE A CA 1
ATOM 791 C C . PHE A 1 105 ? 7.652 -5.200 -19.822 1.00 93.06 105 PHE A C 1
ATOM 793 O O . PHE A 1 105 ? 6.647 -5.157 -20.526 1.00 93.06 105 PHE A O 1
ATOM 800 N N . ALA A 1 106 ? 8.651 -4.319 -19.948 1.00 91.75 106 ALA A N 1
ATOM 801 C CA . ALA A 1 106 ? 8.683 -3.284 -20.982 1.00 91.75 106 ALA A CA 1
ATOM 802 C C . ALA A 1 106 ? 8.684 -3.860 -22.414 1.00 91.75 106 ALA A C 1
ATOM 804 O O . ALA A 1 106 ? 8.178 -3.216 -23.333 1.00 91.75 106 ALA A O 1
ATOM 805 N N . ASP A 1 107 ? 9.210 -5.076 -22.588 1.00 90.94 107 ASP A N 1
ATOM 806 C CA . ASP A 1 107 ? 9.254 -5.803 -23.862 1.00 90.94 107 ASP A CA 1
ATOM 807 C C . ASP A 1 107 ? 8.037 -6.732 -24.055 1.00 90.94 107 ASP A C 1
ATOM 809 O O . ASP A 1 107 ? 7.916 -7.393 -25.087 1.00 90.94 107 ASP A O 1
ATOM 813 N N . GLY A 1 108 ? 7.120 -6.777 -23.081 1.00 90.19 108 GLY A N 1
ATOM 814 C CA . GLY A 1 108 ? 5.920 -7.614 -23.112 1.00 90.19 108 GLY A CA 1
ATOM 815 C C . GLY A 1 108 ? 6.170 -9.100 -22.838 1.00 90.19 108 GLY A C 1
ATOM 816 O O . GLY A 1 108 ? 5.371 -9.927 -23.277 1.00 90.19 108 GLY A O 1
ATOM 817 N N . LEU A 1 109 ? 7.265 -9.446 -22.153 1.00 91.94 109 LEU A N 1
ATOM 818 C CA . LEU A 1 109 ? 7.562 -10.826 -21.764 1.00 91.94 109 LEU A CA 1
ATOM 819 C C . LEU A 1 109 ? 6.694 -11.267 -20.585 1.00 91.94 109 LEU A C 1
ATOM 821 O O . LEU A 1 109 ? 6.572 -10.542 -19.598 1.00 91.94 109 LEU A O 1
ATOM 825 N N . VAL A 1 110 ? 6.168 -12.490 -20.655 1.00 91.81 110 VAL A N 1
ATOM 826 C CA . VAL A 1 110 ? 5.363 -13.080 -19.584 1.00 91.81 110 VAL A CA 1
ATOM 827 C C . VAL A 1 110 ? 6.264 -13.875 -18.627 1.00 91.81 110 VAL A C 1
ATOM 829 O O . VAL A 1 110 ? 6.929 -14.830 -19.053 1.00 91.81 110 VAL A O 1
ATOM 832 N N . PRO A 1 111 ? 6.262 -13.569 -17.314 1.00 91.00 111 PRO A N 1
ATOM 833 C CA . PRO A 1 111 ? 7.052 -14.295 -16.325 1.00 91.00 111 PRO A CA 1
ATOM 834 C C . PRO A 1 111 ? 6.847 -15.813 -16.381 1.00 91.00 111 PRO A C 1
ATOM 836 O O . PRO A 1 111 ? 5.719 -16.293 -16.493 1.00 91.00 111 PRO A O 1
ATOM 839 N N . TYR A 1 112 ? 7.937 -16.574 -16.234 1.00 91.56 112 TYR A N 1
ATOM 840 C CA . TYR A 1 112 ? 7.990 -18.051 -16.211 1.00 91.56 112 TYR A CA 1
ATOM 841 C C . TYR A 1 112 ? 7.667 -18.768 -17.532 1.00 91.56 112 TYR A C 1
ATOM 843 O O . TYR A 1 112 ? 8.002 -19.946 -17.665 1.00 91.56 112 TYR A O 1
ATOM 851 N N . PHE A 1 113 ? 7.039 -18.094 -18.494 1.00 90.81 113 PHE A N 1
ATOM 852 C CA . PHE A 1 113 ? 6.757 -18.646 -19.820 1.00 90.81 113 PHE A CA 1
ATOM 853 C C . PHE A 1 113 ? 7.806 -18.209 -20.837 1.00 90.81 113 PHE A C 1
ATOM 855 O O . PHE A 1 113 ? 8.311 -19.043 -21.592 1.00 90.81 113 PHE A O 1
ATOM 862 N N . ASP A 1 114 ? 8.176 -16.932 -20.795 1.00 89.81 114 ASP A N 1
ATOM 863 C CA . ASP A 1 114 ? 9.202 -16.361 -21.652 1.00 89.81 114 ASP A CA 1
ATOM 864 C C . ASP A 1 114 ? 10.551 -16.303 -20.934 1.00 89.81 114 ASP A C 1
ATOM 866 O O . ASP A 1 114 ? 10.631 -16.180 -19.708 1.00 89.81 114 ASP A O 1
ATOM 870 N N . LYS A 1 115 ? 11.629 -16.412 -21.718 1.00 86.62 115 LYS A N 1
ATOM 871 C CA . LYS A 1 115 ? 12.991 -16.288 -21.198 1.00 86.62 115 LYS A CA 1
ATOM 872 C C . LYS A 1 115 ? 13.384 -14.826 -21.080 1.00 86.62 115 LYS A C 1
ATOM 874 O O . LYS A 1 115 ? 13.283 -14.090 -22.062 1.00 86.62 115 LYS A O 1
ATOM 879 N N . LEU A 1 116 ? 13.871 -14.426 -19.909 1.00 85.12 116 LEU A N 1
ATOM 880 C CA . LEU A 1 116 ? 14.328 -13.058 -19.694 1.00 85.12 116 LEU A CA 1
ATOM 881 C C . LEU A 1 116 ? 15.687 -12.818 -20.378 1.00 85.12 116 LEU A C 1
ATOM 883 O O . LEU A 1 116 ? 16.516 -13.727 -20.467 1.00 85.12 116 LEU A O 1
ATOM 887 N N . PRO A 1 117 ? 15.951 -11.588 -20.844 1.00 73.44 117 PRO A N 1
ATOM 888 C CA . PRO A 1 117 ? 17.276 -11.200 -21.299 1.00 73.44 117 PRO A CA 1
ATOM 889 C C . PRO A 1 117 ? 18.227 -11.034 -20.099 1.00 73.44 117 PRO A C 1
ATOM 891 O O . PRO A 1 117 ? 17.944 -10.271 -19.178 1.00 73.44 117 PRO A O 1
ATOM 894 N N . GLY A 1 118 ? 19.376 -11.719 -20.114 1.00 75.00 118 GLY A N 1
ATOM 895 C CA . GLY A 1 118 ? 20.433 -11.579 -19.101 1.00 75.00 118 GLY A CA 1
ATOM 896 C C . GLY A 1 118 ? 20.866 -12.906 -18.476 1.00 75.00 118 GLY A C 1
ATOM 897 O O . GLY A 1 118 ? 20.771 -13.956 -19.104 1.00 75.00 118 GLY A O 1
ATOM 898 N N . ASP A 1 119 ? 21.357 -12.844 -17.235 1.00 75.44 119 ASP A N 1
ATOM 899 C CA . ASP A 1 119 ? 21.917 -14.001 -16.513 1.00 75.44 119 ASP A CA 1
ATOM 900 C C . ASP A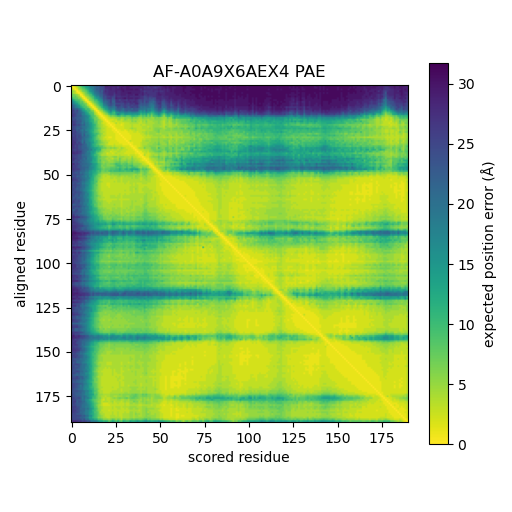 1 119 ? 20.849 -14.932 -15.906 1.00 75.44 119 ASP A C 1
ATOM 902 O O . ASP A 1 119 ? 21.165 -16.026 -15.439 1.00 75.44 119 ASP A O 1
ATOM 906 N N . MET A 1 120 ? 19.583 -14.504 -15.888 1.00 79.88 120 MET A N 1
ATOM 907 C CA . MET A 1 120 ? 18.466 -15.245 -15.299 1.00 79.88 120 MET A CA 1
ATOM 908 C C . MET A 1 120 ? 17.475 -15.628 -16.395 1.00 79.88 120 MET A C 1
ATOM 910 O O . MET A 1 120 ? 16.904 -14.749 -17.028 1.00 79.88 120 MET A O 1
ATOM 914 N N . ASP A 1 121 ? 17.233 -16.928 -16.585 1.00 84.06 121 ASP A N 1
ATOM 915 C CA . ASP A 1 121 ? 16.288 -17.416 -17.600 1.00 84.06 121 ASP A CA 1
ATOM 916 C C . ASP A 1 121 ? 14.820 -17.100 -17.246 1.00 84.06 121 ASP A C 1
ATOM 918 O O . ASP A 1 121 ? 14.010 -16.894 -18.142 1.00 84.06 121 ASP A O 1
ATOM 922 N N . TYR A 1 122 ? 14.464 -17.054 -15.956 1.00 87.94 122 TYR A N 1
ATOM 923 C CA . TYR A 1 122 ? 13.090 -16.856 -15.470 1.00 87.94 122 TYR A CA 1
ATOM 924 C C . TYR A 1 122 ? 13.043 -15.883 -14.284 1.00 87.94 122 TYR A C 1
ATOM 926 O O . TYR A 1 122 ? 14.056 -15.655 -13.621 1.00 87.94 122 TYR A O 1
ATOM 934 N N . LEU A 1 123 ? 11.855 -15.333 -14.003 1.00 90.69 123 LEU A N 1
ATOM 935 C CA . LEU A 1 123 ? 11.631 -14.447 -12.860 1.00 90.69 123 LEU A CA 1
ATOM 936 C C . LEU A 1 123 ? 11.904 -15.187 -11.540 1.00 90.69 123 LEU A C 1
ATOM 938 O O . LEU A 1 123 ? 11.402 -16.285 -11.313 1.00 90.69 123 LEU A O 1
ATOM 942 N N . GLU A 1 124 ? 12.689 -14.573 -10.661 1.00 90.62 124 GLU A N 1
ATOM 943 C CA . GLU A 1 124 ? 13.185 -15.180 -9.421 1.00 90.62 124 GLU A CA 1
ATOM 944 C C . GLU A 1 124 ? 12.184 -15.157 -8.255 1.00 90.62 124 GLU A C 1
ATOM 946 O O . GLU A 1 124 ? 12.360 -15.862 -7.260 1.00 90.62 124 GLU A O 1
ATOM 951 N N . TYR A 1 125 ? 11.149 -14.323 -8.352 1.00 91.94 125 TYR A N 1
ATOM 952 C CA . TYR A 1 125 ? 10.163 -14.142 -7.292 1.00 91.94 125 TYR A CA 1
ATOM 953 C C . TYR A 1 125 ? 9.171 -15.320 -7.225 1.00 91.94 125 TYR A C 1
ATOM 955 O O . TYR A 1 125 ? 9.057 -16.104 -8.162 1.00 91.94 125 TYR A O 1
ATOM 963 N N . PRO A 1 126 ? 8.416 -15.482 -6.121 1.00 94.56 126 PRO A N 1
ATOM 964 C CA . PRO A 1 126 ? 7.344 -16.471 -6.058 1.00 94.56 126 PRO A CA 1
ATOM 965 C C . PRO A 1 126 ? 6.273 -16.234 -7.131 1.00 94.56 126 PRO A C 1
ATOM 967 O O . PRO A 1 126 ? 5.949 -15.091 -7.454 1.00 94.56 126 PRO A O 1
ATOM 970 N N . VAL A 1 127 ? 5.638 -17.307 -7.611 1.00 94.75 127 VAL A N 1
ATOM 971 C CA . VAL A 1 127 ? 4.652 -17.253 -8.712 1.00 94.75 127 VAL A CA 1
ATOM 972 C C . VAL A 1 127 ? 3.509 -16.260 -8.485 1.00 94.75 127 VAL A C 1
ATOM 974 O O . VAL A 1 127 ? 3.109 -15.573 -9.418 1.00 94.75 127 VAL A O 1
ATOM 977 N N . LEU A 1 128 ? 3.018 -16.119 -7.247 1.00 95.12 128 LEU A N 1
ATOM 978 C CA . LEU A 1 128 ? 1.973 -15.141 -6.919 1.00 95.12 128 LEU A CA 1
ATOM 979 C C . LEU A 1 128 ? 2.477 -13.698 -7.017 1.00 95.12 128 LEU A C 1
ATOM 981 O O . LEU A 1 128 ? 1.745 -12.830 -7.482 1.00 95.12 128 LEU A O 1
ATOM 985 N N . THR A 1 129 ? 3.725 -13.449 -6.620 1.00 94.12 129 THR A N 1
ATOM 986 C CA . THR A 1 129 ? 4.372 -12.145 -6.791 1.00 94.12 129 THR A CA 1
ATOM 987 C C . THR A 1 129 ? 4.608 -11.860 -8.270 1.00 94.12 129 THR A C 1
ATOM 989 O O . THR A 1 129 ? 4.309 -10.765 -8.725 1.00 94.12 129 THR A O 1
ATOM 992 N N . GLY A 1 130 ? 5.054 -12.852 -9.046 1.00 94.44 130 GLY A N 1
ATOM 993 C CA . GLY A 1 130 ? 5.199 -12.704 -10.496 1.00 94.44 130 GLY A CA 1
ATOM 994 C C . GLY A 1 130 ? 3.877 -12.391 -11.199 1.00 94.44 130 GLY A C 1
ATOM 995 O O . GLY A 1 130 ? 3.836 -11.498 -12.035 1.00 94.44 130 GLY A O 1
ATOM 996 N N . LEU A 1 131 ? 2.778 -13.044 -10.805 1.00 95.44 131 LEU A N 1
ATOM 997 C CA . LEU A 1 131 ? 1.437 -12.708 -11.297 1.00 95.44 131 LEU A CA 1
ATOM 998 C C . LEU A 1 131 ? 1.031 -11.278 -10.914 1.00 95.44 131 LEU A C 1
ATOM 1000 O O . LEU A 1 131 ? 0.445 -10.568 -11.724 1.00 95.44 131 LEU A O 1
ATOM 1004 N N . PHE A 1 132 ? 1.332 -10.850 -9.687 1.00 96.62 132 PHE A N 1
ATOM 1005 C CA . PHE A 1 132 ? 1.060 -9.484 -9.238 1.00 96.62 132 PHE A CA 1
ATOM 1006 C C . PHE A 1 132 ? 1.815 -8.451 -10.090 1.00 96.62 132 PHE A C 1
ATOM 1008 O O . PHE A 1 132 ? 1.223 -7.463 -10.518 1.00 96.62 132 PHE A O 1
ATOM 1015 N N . MET A 1 133 ? 3.092 -8.715 -10.374 1.00 96.19 133 MET A N 1
ATOM 1016 C CA . MET A 1 133 ? 3.938 -7.885 -11.236 1.00 96.19 133 MET A CA 1
ATOM 1017 C C . MET A 1 133 ? 3.406 -7.837 -12.674 1.00 96.19 133 MET A C 1
ATOM 1019 O O . MET A 1 133 ? 3.281 -6.756 -13.240 1.00 96.19 133 MET A O 1
ATOM 1023 N N . GLU A 1 134 ? 3.003 -8.979 -13.233 1.00 95.75 134 GLU A N 1
ATOM 1024 C CA . GLU A 1 134 ? 2.428 -9.067 -14.582 1.00 95.75 134 GLU A CA 1
ATOM 1025 C C . GLU A 1 134 ? 1.113 -8.286 -14.708 1.00 95.75 134 GLU A C 1
ATOM 1027 O O . GLU A 1 134 ? 0.926 -7.507 -15.641 1.00 95.75 134 GLU A O 1
ATOM 1032 N N . VAL A 1 135 ? 0.207 -8.426 -13.734 1.00 97.25 135 VAL A N 1
ATOM 1033 C CA . VAL A 1 135 ? -1.047 -7.655 -13.712 1.00 97.25 135 VAL A CA 1
ATOM 1034 C C . VAL A 1 135 ? -0.759 -6.157 -13.650 1.00 97.25 135 VAL A C 1
ATOM 1036 O O . VAL A 1 135 ? -1.426 -5.377 -14.330 1.00 97.25 135 VAL A O 1
ATOM 1039 N N . ALA A 1 136 ? 0.240 -5.744 -12.869 1.00 97.19 136 ALA A N 1
ATOM 1040 C CA . ALA A 1 136 ? 0.656 -4.351 -12.846 1.00 97.19 136 ALA A CA 1
ATOM 1041 C C . ALA A 1 136 ? 1.238 -3.906 -14.198 1.00 97.19 136 ALA A C 1
ATOM 1043 O O . ALA A 1 136 ? 0.941 -2.801 -14.646 1.00 97.19 136 ALA A O 1
ATOM 1044 N N . ALA A 1 137 ? 2.003 -4.762 -14.881 1.00 95.88 137 ALA A N 1
ATOM 1045 C CA . ALA A 1 137 ? 2.565 -4.464 -16.196 1.00 95.88 137 ALA A CA 1
ATOM 1046 C C . ALA A 1 137 ? 1.467 -4.263 -17.250 1.00 95.88 137 ALA A C 1
ATOM 1048 O O . ALA A 1 137 ? 1.523 -3.295 -18.002 1.00 95.88 137 ALA A O 1
ATOM 1049 N N . TRP A 1 138 ? 0.413 -5.088 -17.249 1.00 95.62 138 TRP A N 1
ATOM 1050 C CA . TRP A 1 138 ? -0.740 -4.915 -18.148 1.00 95.62 138 TRP A CA 1
ATOM 1051 C C . TRP A 1 138 ? -1.509 -3.611 -17.926 1.00 95.62 138 TRP A C 1
ATOM 1053 O O . TRP A 1 138 ? -2.120 -3.080 -18.854 1.00 95.62 138 TRP A O 1
ATOM 1063 N N . LEU A 1 139 ? -1.516 -3.109 -16.691 1.00 95.94 139 LEU A N 1
ATOM 1064 C CA . LEU A 1 139 ? -2.169 -1.853 -16.328 1.00 95.94 139 LEU A CA 1
ATOM 1065 C C . LEU A 1 139 ? -1.277 -0.626 -16.580 1.00 95.94 139 LEU A C 1
ATOM 1067 O O . LEU A 1 139 ? -1.776 0.499 -16.512 1.00 95.94 139 LEU A O 1
ATOM 1071 N N . THR A 1 140 ? 0.007 -0.823 -16.888 1.00 95.38 140 THR A N 1
ATOM 1072 C CA . THR A 1 140 ? 0.941 0.242 -17.259 1.00 95.38 140 THR A CA 1
ATOM 1073 C C . THR A 1 140 ? 0.825 0.541 -18.752 1.00 95.38 140 THR A C 1
ATOM 1075 O O . THR A 1 140 ? 1.150 -0.308 -19.581 1.00 95.38 140 THR A O 1
ATOM 1078 N N . PRO A 1 141 ? 0.392 1.750 -19.144 1.00 90.75 141 PRO A N 1
ATOM 1079 C CA . PRO A 1 141 ? 0.343 2.127 -20.546 1.00 90.75 141 PRO A CA 1
ATOM 1080 C C . PRO A 1 141 ? 1.747 2.200 -21.149 1.00 90.75 141 PRO A C 1
ATOM 1082 O O . PRO A 1 141 ? 2.664 2.777 -20.564 1.00 90.75 141 PRO A O 1
ATOM 1085 N N . GLY A 1 142 ? 1.887 1.676 -22.365 1.00 85.69 142 GLY A N 1
ATOM 1086 C CA . GLY A 1 142 ? 3.082 1.890 -23.174 1.00 85.69 142 GLY A CA 1
ATOM 1087 C C . GLY A 1 142 ? 3.172 3.320 -23.722 1.00 85.69 142 GLY A C 1
ATOM 1088 O O . GLY A 1 142 ? 2.169 4.025 -23.859 1.00 85.69 142 GLY A O 1
ATOM 1089 N N . GLY A 1 143 ? 4.387 3.729 -24.093 1.00 86.25 143 GLY A N 1
ATOM 1090 C CA . GLY A 1 143 ? 4.684 5.033 -24.702 1.00 86.25 143 GLY A CA 1
ATOM 1091 C C . GLY A 1 143 ? 5.525 5.954 -23.813 1.00 86.25 143 GLY A C 1
ATOM 1092 O O . GLY A 1 143 ? 5.797 5.651 -22.656 1.00 86.25 143 GLY A O 1
ATOM 1093 N N . GLY A 1 144 ? 5.990 7.076 -24.366 1.00 90.38 144 GLY A N 1
ATOM 1094 C CA . GLY A 1 144 ? 6.895 7.990 -23.659 1.00 90.38 144 GLY A CA 1
ATOM 1095 C C . GLY A 1 144 ? 8.303 7.418 -23.444 1.00 90.38 144 GLY A C 1
ATOM 1096 O O . GLY A 1 144 ? 8.729 6.498 -24.140 1.00 90.38 144 GLY A O 1
ATOM 1097 N N . SER A 1 145 ? 9.050 7.998 -22.502 1.00 93.62 145 SER A N 1
ATOM 1098 C CA . SER A 1 145 ? 10.351 7.467 -22.083 1.00 93.62 145 SER A CA 1
ATOM 1099 C C . SER A 1 145 ? 10.169 6.223 -21.211 1.00 93.62 145 SER A C 1
ATOM 1101 O O . SER A 1 145 ? 9.179 6.118 -20.488 1.00 93.62 145 SER A O 1
ATOM 1103 N N . ILE A 1 146 ? 11.157 5.317 -21.209 1.00 92.31 146 ILE A N 1
ATOM 1104 C CA . ILE A 1 146 ? 11.172 4.170 -20.280 1.00 92.31 146 ILE A CA 1
ATOM 1105 C C . ILE A 1 146 ? 10.982 4.640 -18.838 1.00 92.31 146 ILE A C 1
ATOM 1107 O O . ILE A 1 146 ? 10.196 4.084 -18.083 1.00 92.31 146 ILE A O 1
ATOM 1111 N N . GLN A 1 147 ? 11.592 5.782 -18.531 1.00 93.00 147 GLN A N 1
ATOM 1112 C CA . GLN A 1 147 ? 11.529 6.416 -17.237 1.00 93.00 147 GLN A CA 1
ATOM 1113 C C . GLN A 1 147 ? 10.101 6.697 -16.755 1.00 93.00 147 GLN A C 1
ATOM 1115 O O . GLN A 1 147 ? 9.770 6.501 -15.586 1.00 93.00 147 GLN A O 1
ATOM 1120 N N . HIS A 1 148 ? 9.258 7.171 -17.671 1.00 93.50 148 HIS A N 1
ATOM 1121 C CA . HIS A 1 148 ? 7.862 7.472 -17.397 1.00 93.50 148 HIS A CA 1
ATOM 1122 C C . HIS A 1 148 ? 7.037 6.195 -17.198 1.00 93.50 148 HIS A C 1
ATOM 1124 O O . HIS A 1 148 ? 6.162 6.151 -16.337 1.00 93.50 148 HIS A O 1
ATOM 1130 N N . GLN A 1 149 ? 7.341 5.140 -17.958 1.00 94.75 149 GLN A N 1
ATOM 1131 C CA . GLN A 1 149 ? 6.673 3.846 -17.818 1.00 94.75 149 GLN A CA 1
ATOM 1132 C C . GLN A 1 149 ? 7.005 3.191 -16.474 1.00 94.75 149 GLN A C 1
ATOM 1134 O O . GLN A 1 149 ? 6.096 2.722 -15.798 1.00 94.75 149 GLN A O 1
ATOM 1139 N N . GLU A 1 150 ? 8.266 3.234 -16.035 1.00 94.81 150 GLU A N 1
ATOM 1140 C CA . GLU A 1 150 ? 8.686 2.742 -14.714 1.00 94.81 150 GLU A CA 1
ATOM 1141 C C . GLU A 1 150 ? 7.976 3.486 -13.570 1.00 94.81 150 GLU A C 1
ATOM 1143 O O . GLU A 1 150 ? 7.521 2.873 -12.601 1.00 94.81 150 GLU A O 1
ATOM 1148 N N . GLN A 1 151 ? 7.827 4.809 -13.697 1.00 95.00 151 GLN A N 1
ATOM 1149 C CA . GLN A 1 151 ? 7.067 5.635 -12.755 1.00 95.00 151 GLN A CA 1
ATOM 1150 C C . GLN A 1 151 ? 5.584 5.234 -12.704 1.00 95.00 151 GLN A C 1
ATOM 1152 O O . GLN A 1 151 ? 5.028 5.059 -11.615 1.00 95.00 151 GLN A O 1
ATOM 1157 N N . ILE A 1 152 ? 4.935 5.047 -13.859 1.00 95.88 152 ILE A N 1
ATOM 1158 C CA . ILE A 1 152 ? 3.535 4.601 -13.901 1.00 95.88 152 ILE A CA 1
ATOM 1159 C C . ILE A 1 152 ? 3.401 3.185 -13.334 1.00 95.88 152 ILE A C 1
ATOM 1161 O O . ILE A 1 152 ? 2.515 2.946 -12.516 1.00 95.88 152 ILE A O 1
ATOM 1165 N N . TYR A 1 153 ? 4.298 2.270 -13.700 1.00 96.94 153 TYR A N 1
ATOM 1166 C CA . TYR A 1 153 ? 4.318 0.907 -13.175 1.00 96.94 153 TYR A CA 1
ATOM 1167 C C . TYR A 1 153 ? 4.428 0.888 -11.651 1.00 96.94 153 TYR A C 1
ATOM 1169 O O . TYR A 1 153 ? 3.716 0.133 -10.981 1.00 96.94 153 TYR A O 1
ATOM 1177 N N . TRP A 1 154 ? 5.246 1.770 -11.079 1.00 96.38 154 TRP A N 1
ATOM 1178 C CA . TRP A 1 154 ? 5.307 1.944 -9.634 1.00 96.38 154 TRP A CA 1
ATOM 1179 C C . TRP A 1 154 ? 3.980 2.439 -9.041 1.00 96.38 154 TRP A C 1
ATOM 1181 O O . TRP A 1 154 ? 3.512 1.876 -8.051 1.00 96.38 154 TRP A O 1
ATOM 1191 N N . MET A 1 155 ? 3.333 3.434 -9.658 1.00 96.81 155 MET A N 1
ATOM 1192 C CA . MET A 1 155 ? 2.027 3.944 -9.207 1.00 96.81 155 MET A CA 1
ATOM 1193 C C . MET A 1 155 ? 0.927 2.878 -9.264 1.00 96.81 155 MET A C 1
ATOM 1195 O O . MET A 1 155 ? 0.106 2.787 -8.349 1.00 96.81 155 MET A O 1
ATOM 1199 N N . VAL A 1 156 ? 0.921 2.052 -10.311 1.00 97.69 156 VAL A N 1
ATOM 1200 C CA . VAL A 1 156 ? -0.004 0.921 -10.457 1.0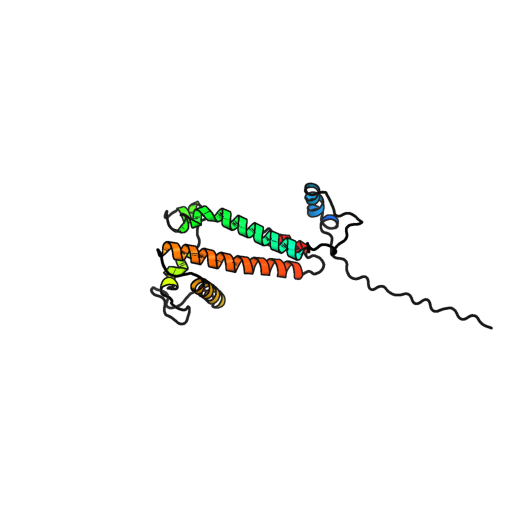0 97.69 156 VAL A CA 1
ATOM 1201 C C . VAL A 1 156 ? 0.216 -0.095 -9.334 1.00 97.69 156 VAL A C 1
ATOM 1203 O O . VAL A 1 156 ? -0.737 -0.448 -8.634 1.00 97.69 156 VAL A O 1
ATOM 1206 N N . ASN A 1 157 ? 1.468 -0.509 -9.103 1.00 97.69 157 ASN A N 1
ATOM 1207 C CA . ASN A 1 157 ? 1.818 -1.414 -8.005 1.00 97.69 157 ASN A CA 1
ATOM 1208 C C . ASN A 1 157 ? 1.408 -0.830 -6.646 1.00 97.69 157 ASN A C 1
ATOM 1210 O O . ASN A 1 157 ? 0.809 -1.532 -5.832 1.00 97.69 157 ASN A O 1
ATOM 1214 N N . ALA A 1 158 ? 1.669 0.457 -6.407 1.00 96.88 158 ALA A N 1
ATOM 1215 C CA . ALA A 1 158 ? 1.266 1.140 -5.182 1.00 96.88 158 ALA A CA 1
ATOM 1216 C C . ALA A 1 158 ? -0.262 1.121 -4.998 1.00 96.88 158 ALA A C 1
ATOM 1218 O O . ALA A 1 158 ? -0.748 0.813 -3.910 1.00 96.88 158 ALA A O 1
ATOM 1219 N N . GLY A 1 159 ? -1.035 1.366 -6.059 1.00 97.44 159 GLY A N 1
ATOM 1220 C CA . GLY A 1 159 ? -2.495 1.266 -6.022 1.00 97.44 159 GLY A CA 1
ATOM 1221 C C . GLY A 1 159 ? -2.988 -0.144 -5.679 1.00 97.44 159 GLY A C 1
ATOM 1222 O O . GLY A 1 159 ? -3.869 -0.308 -4.832 1.00 97.44 159 GLY A O 1
ATOM 1223 N N . MET A 1 160 ? -2.389 -1.174 -6.278 1.00 97.94 160 MET A N 1
ATOM 1224 C CA . MET A 1 160 ? -2.708 -2.573 -5.971 1.00 97.94 160 MET A CA 1
ATOM 1225 C C . MET A 1 160 ? -2.347 -2.933 -4.520 1.00 97.94 160 MET A C 1
ATOM 1227 O O . MET A 1 160 ? -3.152 -3.546 -3.815 1.00 97.94 160 MET A O 1
ATOM 1231 N N . LEU A 1 161 ? -1.184 -2.489 -4.032 1.00 96.94 161 LEU A N 1
ATOM 1232 C CA . LEU A 1 161 ? -0.755 -2.681 -2.644 1.00 96.94 161 LEU A CA 1
ATOM 1233 C C . LEU A 1 161 ? -1.657 -1.946 -1.647 1.00 96.94 161 LEU A C 1
ATOM 1235 O O . LEU A 1 161 ? -1.941 -2.492 -0.583 1.00 96.94 161 LEU A O 1
ATOM 1239 N N . MET A 1 162 ? -2.171 -0.763 -1.990 1.00 97.25 162 MET A N 1
ATOM 1240 C CA . MET A 1 162 ? -3.157 -0.050 -1.172 1.00 97.25 162 MET A CA 1
ATOM 1241 C C . MET A 1 162 ? -4.441 -0.873 -1.008 1.00 97.25 162 MET A C 1
ATOM 1243 O O . MET A 1 162 ? -4.984 -0.956 0.096 1.00 97.25 162 MET A O 1
ATOM 1247 N N . VAL A 1 163 ? -4.917 -1.521 -2.079 1.00 97.44 163 VAL A N 1
ATOM 1248 C CA . VAL A 1 163 ? -6.072 -2.431 -1.999 1.00 97.44 163 VAL A CA 1
ATOM 1249 C C . VAL A 1 163 ? -5.759 -3.604 -1.071 1.00 97.44 163 VAL A C 1
ATOM 1251 O O . VAL A 1 163 ? -6.561 -3.908 -0.186 1.00 97.44 163 VAL A O 1
ATOM 1254 N N . CYS A 1 164 ? -4.584 -4.225 -1.204 1.00 96.81 164 CYS A N 1
ATOM 1255 C CA . CYS A 1 164 ? -4.145 -5.289 -0.299 1.00 96.81 164 CYS A CA 1
ATOM 1256 C C . CYS A 1 164 ? -4.078 -4.815 1.162 1.00 96.81 164 CYS A C 1
ATOM 1258 O O . CYS A 1 164 ? -4.594 -5.500 2.045 1.00 96.81 164 CYS A O 1
ATOM 1260 N N . ALA A 1 165 ? -3.518 -3.633 1.423 1.00 96.19 165 ALA A N 1
ATOM 1261 C CA . ALA A 1 165 ? -3.421 -3.047 2.757 1.00 96.19 165 ALA A CA 1
ATOM 1262 C C . ALA A 1 165 ? -4.808 -2.789 3.367 1.00 96.19 165 ALA A C 1
ATOM 1264 O O . ALA A 1 165 ? -5.064 -3.163 4.513 1.00 96.19 165 ALA A O 1
ATOM 1265 N N . ALA A 1 166 ? -5.742 -2.238 2.587 1.00 96.31 166 ALA A N 1
ATOM 1266 C CA . ALA A 1 166 ? -7.120 -2.035 3.025 1.00 96.31 166 ALA A CA 1
ATOM 1267 C C . ALA A 1 166 ? -7.821 -3.368 3.340 1.00 96.31 166 ALA A C 1
ATOM 1269 O O . ALA A 1 166 ? -8.502 -3.484 4.362 1.00 96.31 166 ALA A O 1
ATOM 1270 N N . VAL A 1 167 ? -7.626 -4.397 2.507 1.00 96.88 167 VAL A N 1
ATOM 1271 C CA . VAL A 1 167 ? -8.156 -5.747 2.757 1.00 96.88 167 VAL A CA 1
ATOM 1272 C C . VAL A 1 167 ? -7.565 -6.334 4.039 1.00 96.88 167 VAL A C 1
ATOM 1274 O O . VAL A 1 167 ? -8.322 -6.837 4.867 1.00 96.88 167 VAL A O 1
ATOM 1277 N N . ILE A 1 168 ? -6.252 -6.225 4.256 1.00 96.00 168 ILE A N 1
ATOM 1278 C CA . ILE A 1 168 ? -5.583 -6.697 5.478 1.00 96.00 168 ILE A CA 1
ATOM 1279 C C . ILE A 1 168 ? -6.130 -5.978 6.715 1.00 96.00 168 ILE A C 1
ATOM 1281 O O . ILE A 1 168 ? -6.444 -6.636 7.712 1.00 96.00 168 ILE A O 1
ATOM 1285 N N . ALA A 1 169 ? -6.304 -4.657 6.653 1.00 96.00 169 ALA A N 1
ATOM 1286 C CA . ALA A 1 169 ? -6.854 -3.871 7.754 1.00 96.00 169 ALA A CA 1
ATOM 1287 C C . ALA A 1 169 ? -8.297 -4.298 8.085 1.00 96.00 169 ALA A C 1
ATOM 1289 O O . ALA A 1 169 ? -8.643 -4.507 9.251 1.00 96.00 169 ALA A O 1
ATOM 1290 N N . VAL A 1 170 ? -9.131 -4.520 7.061 1.00 95.56 170 VAL A N 1
ATOM 1291 C CA . VAL A 1 170 ? -10.513 -5.004 7.224 1.00 95.56 170 VAL A CA 1
ATOM 1292 C C . VAL A 1 170 ? -10.554 -6.430 7.774 1.00 95.56 170 VAL A C 1
ATOM 1294 O O . VAL A 1 170 ? -11.342 -6.705 8.681 1.00 95.56 170 VAL A O 1
ATOM 1297 N N . CYS A 1 171 ? -9.729 -7.335 7.249 1.00 95.81 171 CYS A N 1
ATOM 1298 C CA . CYS A 1 171 ? -9.645 -8.716 7.716 1.00 95.81 171 CYS A CA 1
ATOM 1299 C C . CYS A 1 171 ? -9.205 -8.765 9.179 1.00 95.81 171 CYS A C 1
ATOM 1301 O O . CYS A 1 171 ? -9.892 -9.380 9.991 1.00 95.81 171 CYS A O 1
ATOM 1303 N N . THR A 1 172 ? -8.149 -8.030 9.537 1.00 95.00 172 THR A N 1
ATOM 1304 C CA . THR A 1 172 ? -7.656 -7.925 10.919 1.00 95.00 172 THR A CA 1
ATOM 1305 C C . THR A 1 172 ? -8.741 -7.407 11.861 1.00 95.00 172 THR A C 1
ATOM 1307 O O . THR A 1 172 ? -9.011 -8.028 12.889 1.00 95.00 172 THR A O 1
ATOM 1310 N N . ALA A 1 173 ? -9.443 -6.336 11.478 1.00 93.69 173 ALA A N 1
ATOM 1311 C CA . ALA A 1 173 ? -10.544 -5.784 12.269 1.00 93.69 173 ALA A CA 1
ATOM 1312 C C . ALA A 1 173 ? -11.730 -6.757 12.432 1.00 93.69 173 ALA A C 1
ATOM 1314 O O . ALA A 1 173 ? -12.550 -6.592 13.336 1.00 93.69 173 ALA A O 1
ATOM 1315 N N . ARG A 1 174 ? -11.861 -7.768 11.561 1.00 93.25 174 ARG A N 1
ATOM 1316 C CA . ARG A 1 174 ? -12.928 -8.780 11.629 1.00 93.25 174 ARG A CA 1
ATOM 1317 C C . ARG A 1 174 ? -12.511 -10.091 12.286 1.00 93.25 174 ARG A C 1
ATOM 1319 O O . ARG A 1 174 ? -13.404 -10.858 12.652 1.00 93.25 174 ARG A O 1
ATOM 1326 N N . THR A 1 175 ? -11.215 -10.336 12.477 1.00 93.06 175 THR A N 1
ATOM 1327 C CA . THR A 1 175 ? -10.704 -11.537 13.154 1.00 93.06 175 THR A CA 1
ATOM 1328 C C . THR A 1 175 ? -11.261 -11.646 14.571 1.00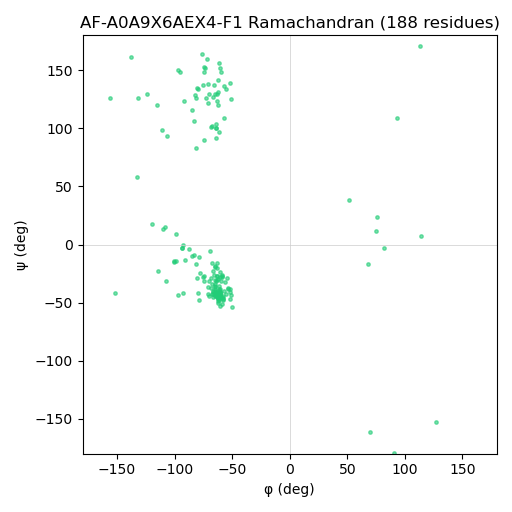 93.06 175 THR A C 1
ATOM 1330 O O . THR A 1 175 ? -11.799 -12.687 14.945 1.00 93.06 175 THR A O 1
ATOM 1333 N N . HIS A 1 176 ? -11.221 -10.553 15.343 1.00 88.31 176 HIS A N 1
ATOM 1334 C CA . HIS A 1 176 ? -11.788 -10.511 16.688 1.00 88.31 176 HIS A CA 1
ATOM 1335 C C . HIS A 1 176 ? -13.084 -9.691 16.717 1.00 88.31 176 HIS A C 1
ATOM 1337 O O . HIS A 1 176 ? -13.077 -8.477 16.913 1.00 88.31 176 HIS A O 1
ATOM 1343 N N . ARG A 1 177 ? -14.232 -10.367 16.559 1.00 84.69 177 ARG A N 1
ATOM 1344 C CA . ARG A 1 177 ? -15.561 -9.725 16.431 1.00 84.69 177 ARG A CA 1
ATOM 1345 C C . ARG A 1 177 ? -15.919 -8.765 17.572 1.00 84.69 177 ARG A C 1
ATOM 1347 O O . ARG A 1 177 ? -16.671 -7.823 17.353 1.00 84.69 177 ARG A O 1
ATOM 1354 N N . LEU A 1 178 ? -15.384 -8.998 18.772 1.00 88.06 178 LEU A N 1
ATOM 1355 C CA . LEU A 1 178 ? -15.639 -8.167 19.953 1.00 88.06 178 LEU A CA 1
ATOM 1356 C C . LEU A 1 178 ? -14.631 -7.025 20.127 1.00 88.06 178 LEU A C 1
ATOM 1358 O O . LEU A 1 178 ? -14.879 -6.140 20.936 1.00 88.06 178 LEU A O 1
ATOM 1362 N N . ARG A 1 179 ? -13.504 -7.032 19.402 1.00 88.75 179 ARG A N 1
ATOM 1363 C CA . ARG A 1 179 ? -12.430 -6.025 19.512 1.00 88.75 179 ARG A CA 1
ATOM 1364 C C . ARG A 1 179 ? -11.990 -5.529 18.131 1.00 88.75 179 ARG A C 1
ATOM 1366 O O . ARG A 1 179 ? -10.824 -5.641 17.772 1.00 88.75 179 ARG A O 1
ATOM 1373 N N . PRO A 1 180 ? -12.908 -4.978 17.320 1.00 90.75 180 PRO A N 1
ATOM 1374 C CA . PRO A 1 180 ? -12.549 -4.555 15.972 1.00 90.75 180 PRO A CA 1
ATOM 1375 C C . PRO A 1 180 ? -11.501 -3.434 15.966 1.00 90.75 180 PRO A C 1
ATOM 1377 O O . PRO A 1 180 ? -10.731 -3.335 15.019 1.00 90.75 180 PRO A O 1
ATOM 1380 N N . TRP A 1 181 ? -11.448 -2.620 17.028 1.00 91.62 181 TRP A N 1
ATOM 1381 C CA . TRP A 1 181 ? -10.505 -1.511 17.185 1.00 91.62 181 TRP A CA 1
ATOM 1382 C C . TRP A 1 181 ? -9.035 -1.935 17.273 1.00 91.62 181 TRP A C 1
ATOM 1384 O O . TRP A 1 181 ? -8.179 -1.115 16.955 1.00 91.62 181 TRP A O 1
ATOM 1394 N N . ASP A 1 182 ? -8.736 -3.202 17.579 1.00 91.00 182 ASP A N 1
ATOM 1395 C CA . ASP A 1 182 ? -7.365 -3.737 17.559 1.00 91.00 182 ASP A CA 1
ATOM 1396 C C . ASP A 1 182 ? -6.746 -3.634 16.148 1.00 91.00 182 ASP A C 1
ATOM 1398 O O . ASP A 1 182 ? -5.531 -3.517 15.996 1.00 91.00 182 ASP A O 1
ATOM 1402 N N . GLY A 1 183 ? -7.580 -3.573 15.098 1.00 92.81 183 GLY A N 1
ATOM 1403 C CA . GLY A 1 183 ? -7.137 -3.326 13.724 1.00 92.81 183 GLY A CA 1
ATOM 1404 C C . GLY A 1 183 ? -6.481 -1.956 13.501 1.00 92.81 183 GLY A C 1
ATOM 1405 O O . GLY A 1 183 ? -5.779 -1.788 12.504 1.00 92.81 183 GLY A O 1
ATOM 1406 N N . LEU A 1 184 ? -6.643 -0.992 14.419 1.00 93.50 184 LEU A N 1
ATOM 1407 C CA . LEU A 1 184 ? -5.920 0.285 14.357 1.00 93.50 184 LEU A CA 1
ATOM 1408 C C . LEU A 1 184 ? -4.404 0.103 14.463 1.00 93.50 184 LEU A C 1
ATOM 1410 O O . LEU A 1 184 ? -3.680 0.884 13.857 1.00 93.50 184 LEU A O 1
ATOM 1414 N N . LEU A 1 185 ? -3.927 -0.929 15.167 1.00 92.44 185 LEU A N 1
ATOM 1415 C CA . LEU A 1 185 ? -2.492 -1.221 15.269 1.00 92.44 185 LEU A CA 1
ATOM 1416 C C . LEU A 1 185 ? -1.876 -1.521 13.899 1.00 92.44 185 LEU A C 1
ATOM 1418 O O . LEU A 1 185 ? -0.747 -1.130 13.632 1.00 92.44 185 LEU A O 1
ATOM 1422 N N . VAL A 1 186 ? -2.636 -2.181 13.022 1.00 94.44 186 VAL A N 1
ATOM 1423 C CA . VAL A 1 186 ? -2.217 -2.451 11.641 1.00 94.44 186 VAL A CA 1
ATOM 1424 C C . VAL A 1 186 ? -2.415 -1.220 10.762 1.00 94.44 186 VAL A C 1
ATOM 1426 O O . VAL A 1 186 ? -1.551 -0.904 9.956 1.00 94.44 186 VAL A O 1
ATOM 1429 N N . ALA A 1 187 ? -3.532 -0.506 10.915 1.00 95.31 187 ALA A N 1
ATOM 1430 C CA . ALA A 1 187 ? -3.835 0.657 10.081 1.00 95.31 187 ALA A CA 1
ATOM 1431 C C . ALA A 1 187 ? -2.911 1.862 10.327 1.00 95.31 187 ALA A C 1
ATOM 1433 O O . ALA A 1 187 ? -2.722 2.659 9.415 1.00 95.31 187 ALA A O 1
ATOM 1434 N N . LEU A 1 188 ? -2.373 2.008 11.542 1.00 94.19 188 LEU A N 1
ATOM 1435 C CA . LEU A 1 188 ? -1.440 3.074 11.928 1.00 94.19 188 LEU A CA 1
ATOM 1436 C C . LEU A 1 188 ? 0.033 2.675 11.788 1.00 94.19 188 LEU A C 1
ATOM 1438 O O . LEU A 1 188 ? 0.905 3.499 12.064 1.00 94.19 188 LEU A O 1
ATOM 1442 N N . ALA A 1 189 ? 0.317 1.431 11.397 1.00 89.56 189 ALA A N 1
ATOM 1443 C CA . ALA A 1 189 ? 1.681 1.015 11.124 1.00 89.56 189 ALA A CA 1
ATOM 1444 C C . ALA A 1 189 ? 2.230 1.827 9.929 1.00 89.56 189 ALA A C 1
ATOM 1446 O O . ALA A 1 189 ? 1.525 1.945 8.922 1.00 89.56 189 ALA A O 1
ATOM 1447 N N . PRO A 1 190 ? 3.426 2.428 10.058 1.00 67.75 190 PRO A N 1
ATOM 1448 C CA . PRO A 1 190 ? 4.060 3.192 8.987 1.00 67.75 190 PRO A CA 1
ATOM 1449 C C . PRO A 1 190 ? 4.548 2.303 7.838 1.00 67.75 190 PRO A C 1
ATOM 1451 O O . PRO A 1 190 ? 4.912 1.131 8.098 1.00 67.75 190 PRO A O 1
#

pLDDT: mean 87.06, std 12.1, range [40.81, 97.94]

Radius of gyration: 26.22 Å; Cα contacts (8 Å, |Δi|>4): 183; chains: 1; bounding box: 84×41×70 Å

Solvent-accessible surface area (backbone atoms only — not comparable to full-atom values): 11168 Å² total; per-residue (Å²): 136,84,85,76,82,80,82,79,79,79,78,77,73,79,75,72,85,71,64,64,54,55,36,79,78,33,72,67,46,23,62,58,26,52,82,79,76,39,50,78,57,95,82,63,74,80,86,80,52,94,76,40,62,54,58,52,30,29,50,43,26,50,51,44,50,51,52,54,50,62,71,41,45,65,26,73,79,38,23,71,83,49,60,98,55,37,23,68,77,67,72,30,70,67,63,65,36,56,44,36,60,69,56,29,45,76,77,68,49,50,75,76,77,40,73,36,82,74,97,46,59,49,69,87,62,57,70,69,56,45,50,53,52,50,56,26,46,75,69,33,68,84,67,86,51,71,69,56,33,23,53,46,31,35,52,43,45,50,54,55,49,50,53,51,51,34,49,50,26,39,50,52,18,55,71,42,79,45,47,33,68,65,18,42,65,63,16,69,52,130

Sequence (190 aa):
MCAMPSAETTRTSVREPEPVRPTKDDEVAAAGSELIGGPIGRRALLGASWWTPVRVIALVAIGMFALGMVQKLPCYDSGWFFGASTQYTHACYSDIPHLYQGRGFADGLVPYFDKLPGDMDYLEYPVLTGLFMEVAAWLTPGGGSIQHQEQIYWMVNAGMLMVCAAVIAVCTARTHRLRPWDGLLVALAP